Protein AF-A0A662S050-F1 (afdb_monomer)

Radius of gyration: 19.01 Å; Cα contacts (8 Å, |Δi|>4): 270; chains: 1; bounding box: 49×38×49 Å

Sequence (178 aa):
MEAVTAQSDVLSALLSLPIKLVPYQDSKSPEEMATIIREVMNQLCGEYTSIEVNVGAADKSQAVAGLLAAMAHGLPCFDVVDGKIISLPTPPNGLRVGLSEEKLSILAALWSEGGRVEGLDNLSRKTAMSRALLSYHIRGSERTPGLEAMGFVKVTRIGRRTAVELTPLGRLVAASIG

pLDDT: mean 90.4, std 8.09, range [58.75, 98.25]

Solvent-accessible surface area (backbone atoms only — not comparable to full-atom values): 9833 Å² total; per-residue (Å²): 109,70,70,57,52,57,51,25,53,52,50,18,66,74,68,74,43,95,56,82,80,74,92,76,71,92,76,55,44,34,37,59,44,11,36,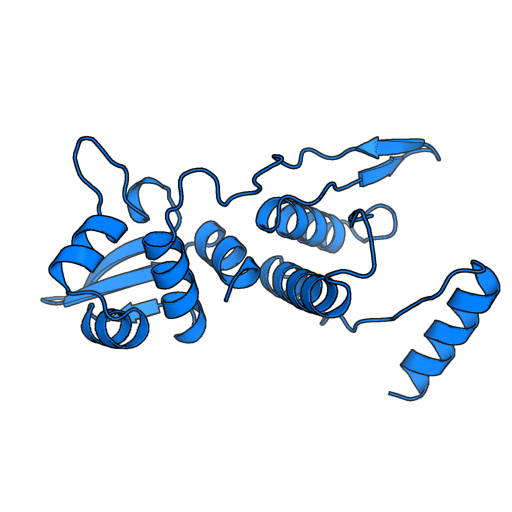53,51,41,55,50,50,66,72,46,62,90,80,58,97,76,70,75,46,79,33,54,91,47,56,77,61,46,26,52,14,47,49,52,19,26,22,33,68,22,29,53,28,31,35,56,59,96,90,36,83,42,80,49,98,40,49,79,65,21,72,49,70,92,60,49,72,68,49,50,43,51,36,23,48,34,46,78,54,81,28,46,45,78,40,55,67,67,53,23,66,72,61,73,39,54,64,67,56,50,49,38,48,37,64,31,55,100,90,44,82,6,38,38,77,72,51,30,31,47,79,46,75,60,86,96,41,48,30,45,31,51,29,75,64,20,43,33,42,16,33,39,72,90

Nearest PDB structures (foldseek):
  8phj-assembly1_X  TM=4.091E-01  e=4.389E-03  Allochromatium vinosum
  1xmx-assembly1_A  TM=3.949E-01  e=8.075E-03  Vibrio cholerae
  8phj-assembly1_Y  TM=4.447E-01  e=1.126E-02  Allochromatium vinosum
  9c6c-assembly1_B  TM=4.292E-01  e=8.282E-02  Bacteroidales bacterium
  9c6c-assembly1_D  TM=5.235E-01  e=1.185E+00  Bacteroidales bacterium

Structure (mmCIF, N/CA/C/O backbone):
data_AF-A0A662S050-F1
#
_entry.id   AF-A0A662S050-F1
#
loop_
_atom_site.group_PDB
_atom_site.id
_atom_site.type_symbol
_atom_site.label_atom_id
_atom_site.label_alt_id
_atom_site.label_comp_id
_atom_site.label_asym_id
_atom_site.label_entity_id
_atom_site.label_seq_id
_atom_site.pdbx_PDB_ins_code
_atom_site.Cartn_x
_atom_site.Cartn_y
_atom_site.Cartn_z
_atom_site.occupancy
_atom_site.B_iso_or_equiv
_atom_site.auth_seq_id
_atom_site.auth_comp_id
_atom_site.auth_asym_id
_atom_site.auth_atom_id
_atom_site.pdbx_PDB_model_num
ATOM 1 N N . MET A 1 1 ? 1.947 -21.293 -19.986 1.00 58.75 1 MET A N 1
ATOM 2 C CA . MET A 1 1 ? 3.217 -21.325 -19.230 1.00 58.75 1 MET A CA 1
ATOM 3 C C . MET A 1 1 ? 4.400 -21.487 -20.181 1.00 58.75 1 MET A C 1
ATOM 5 O O . MET A 1 1 ? 5.226 -20.593 -20.198 1.00 58.75 1 MET A O 1
ATOM 9 N N . GLU A 1 2 ? 4.410 -22.489 -21.071 1.00 60.53 2 GLU A N 1
ATOM 10 C CA . GLU A 1 2 ? 5.463 -22.660 -22.102 1.00 60.53 2 GLU A CA 1
ATOM 11 C C . GLU A 1 2 ? 5.709 -21.426 -22.989 1.00 60.53 2 GLU A C 1
ATOM 13 O O . GLU A 1 2 ? 6.855 -21.051 -23.207 1.00 60.53 2 GLU A O 1
ATOM 18 N N . ALA A 1 3 ? 4.654 -20.742 -23.447 1.00 64.50 3 ALA A N 1
ATOM 19 C CA . ALA A 1 3 ? 4.801 -19.544 -24.285 1.00 64.50 3 ALA A CA 1
ATOM 20 C C . ALA A 1 3 ? 5.499 -18.368 -23.567 1.00 64.50 3 ALA A C 1
ATOM 22 O O . ALA A 1 3 ? 6.227 -17.608 -24.198 1.00 64.50 3 ALA A O 1
ATOM 23 N N . VAL A 1 4 ? 5.301 -18.236 -22.249 1.00 66.69 4 VAL A N 1
ATOM 24 C CA . VAL A 1 4 ? 5.938 -17.190 -21.428 1.00 66.69 4 VAL A CA 1
ATOM 25 C C . VAL A 1 4 ? 7.410 -17.531 -21.197 1.00 66.69 4 VAL A C 1
ATOM 27 O O . VAL A 1 4 ? 8.264 -16.657 -21.294 1.00 66.69 4 VAL A O 1
ATOM 30 N N . THR A 1 5 ? 7.729 -18.807 -20.968 1.00 69.00 5 THR A N 1
ATOM 31 C CA . THR A 1 5 ? 9.116 -19.276 -20.841 1.00 69.00 5 THR A CA 1
ATOM 32 C C . THR A 1 5 ? 9.904 -19.049 -22.133 1.00 69.00 5 THR A C 1
ATOM 34 O O . THR A 1 5 ? 10.965 -18.437 -22.089 1.00 69.00 5 THR A O 1
ATOM 37 N N . ALA A 1 6 ? 9.337 -19.406 -23.291 1.00 72.38 6 ALA A N 1
ATOM 38 C CA . ALA A 1 6 ? 9.983 -19.190 -24.588 1.00 72.38 6 ALA A CA 1
ATOM 39 C C . ALA A 1 6 ? 10.269 -17.702 -24.877 1.00 72.38 6 ALA A C 1
ATOM 41 O O . ALA A 1 6 ? 11.312 -17.362 -25.430 1.00 72.38 6 ALA A O 1
ATOM 42 N N . GLN A 1 7 ? 9.369 -16.796 -24.478 1.00 79.19 7 GLN A N 1
ATOM 43 C CA . GLN A 1 7 ? 9.600 -15.350 -24.589 1.00 79.19 7 GLN A CA 1
ATOM 44 C C . GLN A 1 7 ? 10.701 -14.860 -23.640 1.00 79.19 7 GLN A C 1
ATOM 46 O O . GLN A 1 7 ? 11.517 -14.024 -24.030 1.00 79.19 7 GLN A O 1
ATOM 51 N N . SER A 1 8 ? 10.746 -15.391 -22.416 1.00 82.12 8 SER A N 1
ATOM 52 C CA . SER A 1 8 ? 11.777 -15.065 -21.426 1.00 82.12 8 SER A CA 1
ATOM 53 C C . SER A 1 8 ? 13.175 -15.442 -21.919 1.00 82.12 8 SER A C 1
ATOM 55 O O . SER A 1 8 ? 14.105 -14.650 -21.773 1.00 82.12 8 SER A O 1
ATOM 57 N N . ASP A 1 9 ? 13.317 -16.607 -22.558 1.00 84.12 9 ASP A N 1
ATOM 58 C CA . ASP A 1 9 ? 14.594 -17.095 -23.092 1.00 84.12 9 ASP A CA 1
ATOM 59 C C . ASP A 1 9 ? 15.098 -16.225 -24.252 1.00 84.12 9 ASP A C 1
ATOM 61 O O . ASP A 1 9 ? 16.270 -15.844 -24.287 1.00 84.12 9 ASP A O 1
ATOM 65 N N . VAL A 1 10 ? 14.203 -15.840 -25.170 1.00 88.19 10 VAL A N 1
ATOM 66 C CA . VAL A 1 10 ? 14.533 -14.945 -26.293 1.00 88.19 10 VAL A CA 1
ATOM 67 C C . VAL A 1 10 ? 15.001 -13.583 -25.791 1.00 88.19 10 VAL A C 1
ATOM 69 O O . VAL A 1 10 ? 16.030 -13.078 -26.241 1.00 88.19 10 VAL A O 1
ATOM 72 N N . LEU A 1 11 ? 14.269 -12.985 -24.848 1.00 87.12 11 LEU A N 1
ATOM 73 C CA . LEU A 1 11 ? 14.646 -11.692 -24.285 1.00 87.12 11 LEU A CA 1
ATOM 74 C C . LEU A 1 11 ? 15.951 -11.796 -23.485 1.00 87.12 11 LEU A C 1
ATOM 76 O O . LEU A 1 11 ? 16.780 -10.892 -23.573 1.00 87.12 11 LEU A O 1
ATOM 80 N N . SER A 1 12 ? 16.157 -12.892 -22.747 1.00 89.38 12 SER A N 1
ATOM 81 C CA . SER A 1 12 ? 17.381 -13.099 -21.964 1.00 89.38 12 SER A CA 1
ATOM 82 C C . SER A 1 12 ? 18.601 -13.173 -22.875 1.00 89.38 12 SER A C 1
ATOM 84 O O . SER A 1 12 ? 19.613 -12.526 -22.611 1.00 89.38 12 SER A O 1
ATOM 86 N N . ALA A 1 13 ? 18.490 -13.905 -23.988 1.00 89.56 13 ALA A N 1
ATOM 87 C CA . ALA A 1 13 ? 19.538 -13.989 -24.999 1.00 89.56 13 ALA A CA 1
ATOM 88 C C . ALA A 1 13 ? 19.800 -12.631 -25.671 1.00 89.56 13 ALA A C 1
ATOM 90 O O . ALA A 1 13 ? 20.954 -12.258 -25.873 1.00 89.56 13 ALA A O 1
ATOM 91 N N . LEU A 1 14 ? 18.741 -11.876 -25.983 1.00 92.75 14 LEU A N 1
ATOM 92 C CA . LEU A 1 14 ? 18.848 -10.565 -26.624 1.00 92.75 14 LEU A CA 1
ATOM 93 C C . LEU A 1 14 ? 19.526 -9.526 -25.722 1.00 92.75 14 LEU A C 1
ATOM 95 O O . LEU A 1 14 ? 20.388 -8.782 -26.182 1.00 92.75 14 LEU A O 1
ATOM 99 N N . LEU A 1 15 ? 19.126 -9.457 -24.452 1.00 89.88 15 LEU A N 1
ATOM 100 C CA . LEU A 1 15 ? 19.619 -8.456 -23.504 1.00 89.88 15 LEU A CA 1
ATOM 101 C C . LEU A 1 15 ? 20.885 -8.902 -22.768 1.00 89.88 15 LEU A C 1
ATOM 103 O O . LEU A 1 15 ? 21.509 -8.083 -22.101 1.00 89.88 15 LEU A O 1
ATOM 107 N N . SER A 1 16 ? 21.275 -10.175 -22.896 1.00 92.69 16 SER A N 1
ATOM 108 C CA . SER A 1 16 ? 22.370 -10.783 -22.127 1.00 92.69 16 SER A CA 1
ATOM 109 C C . SER A 1 16 ? 22.189 -10.612 -20.612 1.00 92.69 16 SER A C 1
ATOM 111 O O . SER A 1 16 ? 23.149 -10.391 -19.876 1.00 92.69 16 SER A O 1
ATOM 113 N N . LEU A 1 17 ? 20.939 -10.706 -20.151 1.00 89.00 17 LEU A N 1
ATOM 114 C CA . LEU A 1 17 ? 20.537 -10.565 -18.752 1.00 89.00 17 LEU A CA 1
ATOM 115 C C . LEU A 1 17 ? 19.564 -11.692 -18.377 1.00 89.00 17 LEU A C 1
ATOM 117 O O . LEU A 1 17 ? 18.769 -12.093 -19.225 1.00 89.00 17 LEU A O 1
ATOM 121 N N . PRO A 1 18 ? 19.573 -12.194 -17.128 1.00 86.94 18 PRO A N 1
ATOM 122 C CA . PRO A 1 18 ? 18.527 -13.090 -16.649 1.00 86.94 18 PRO A CA 1
ATOM 123 C C . PRO A 1 18 ? 17.177 -12.371 -16.654 1.00 86.94 18 PRO A C 1
ATOM 125 O O . PRO A 1 18 ? 17.031 -11.322 -16.025 1.00 86.94 18 PRO A O 1
ATOM 128 N N . ILE A 1 19 ? 16.183 -12.930 -17.344 1.00 89.00 19 ILE A N 1
ATOM 129 C CA . ILE A 1 19 ? 14.835 -12.359 -17.389 1.00 89.00 19 ILE A CA 1
ATOM 130 C C . ILE A 1 19 ? 13.843 -13.338 -16.797 1.00 89.00 19 ILE A C 1
ATOM 132 O O . ILE A 1 19 ? 13.844 -14.532 -17.100 1.00 89.00 19 ILE A O 1
ATOM 136 N N . LYS A 1 20 ? 12.957 -12.787 -15.972 1.00 86.69 20 LYS A N 1
ATOM 137 C CA . LYS A 1 20 ? 11.758 -13.448 -15.484 1.00 86.69 20 LYS A CA 1
ATOM 138 C C . LYS A 1 20 ? 10.551 -12.632 -15.912 1.00 86.69 20 LYS A C 1
ATOM 140 O O . LYS A 1 20 ? 10.417 -11.472 -15.533 1.00 86.69 20 LYS A O 1
ATOM 145 N N . LEU A 1 21 ? 9.659 -13.252 -16.675 1.00 87.75 21 LEU A N 1
ATOM 146 C CA . LEU A 1 21 ? 8.383 -12.648 -17.036 1.00 87.75 21 LEU A CA 1
ATOM 147 C C . LEU A 1 21 ? 7.330 -12.991 -15.981 1.00 87.75 21 LEU A C 1
ATOM 149 O O . LEU A 1 21 ? 7.047 -14.163 -15.728 1.00 87.75 21 LEU A O 1
ATOM 153 N N . VAL A 1 22 ? 6.744 -11.958 -15.377 1.00 85.81 22 VAL A N 1
ATOM 154 C CA . VAL A 1 22 ? 5.597 -12.085 -14.474 1.00 85.81 22 VAL A CA 1
ATOM 155 C C . VAL A 1 22 ? 4.361 -11.576 -15.216 1.00 85.81 22 VAL A C 1
ATOM 157 O O . VAL A 1 22 ? 4.372 -10.434 -15.678 1.00 85.81 22 VAL A O 1
ATOM 160 N N . PRO A 1 23 ? 3.311 -12.398 -15.385 1.00 80.38 23 PRO A N 1
ATOM 161 C CA . PRO A 1 23 ? 2.081 -11.946 -16.016 1.00 80.38 23 PRO A CA 1
ATOM 162 C C . PRO A 1 23 ? 1.455 -10.795 -15.224 1.00 80.38 23 PRO A C 1
ATOM 164 O O . PRO A 1 23 ? 1.275 -10.907 -14.015 1.00 80.38 23 PRO A O 1
ATOM 167 N N . TYR A 1 24 ? 1.086 -9.725 -15.921 1.00 78.69 24 TYR A N 1
ATOM 168 C CA . TYR A 1 24 ? 0.287 -8.628 -15.384 1.00 78.69 24 TYR A CA 1
ATOM 169 C C . TYR A 1 24 ? -1.067 -8.650 -16.087 1.00 78.69 24 TYR A C 1
ATOM 171 O O . TYR A 1 24 ? -1.110 -8.596 -17.320 1.00 78.69 24 TYR A O 1
ATOM 179 N N . GLN A 1 25 ? -2.162 -8.819 -15.343 1.00 72.81 25 GLN A N 1
ATOM 180 C CA . GLN A 1 25 ? -3.490 -8.844 -15.946 1.00 72.81 25 GLN A CA 1
ATOM 181 C C . GLN A 1 25 ? -3.894 -7.443 -16.420 1.00 72.81 25 GLN A C 1
ATOM 183 O O . GLN A 1 25 ? -3.398 -6.416 -15.959 1.00 72.81 25 GLN A O 1
ATOM 188 N N . ASP A 1 26 ? -4.851 -7.398 -17.345 1.00 59.34 26 ASP A N 1
ATOM 189 C CA . ASP A 1 26 ? -5.271 -6.176 -18.046 1.00 59.34 26 ASP A CA 1
ATOM 190 C C . ASP A 1 26 ? -6.028 -5.168 -17.150 1.00 59.34 26 ASP A C 1
ATOM 192 O O . ASP A 1 26 ? -6.547 -4.162 -17.629 1.00 59.34 26 ASP A O 1
ATOM 196 N N . SER A 1 27 ? -6.102 -5.416 -15.832 1.00 64.75 27 SER A N 1
ATOM 197 C CA . SER A 1 27 ? -6.744 -4.512 -14.870 1.00 64.75 27 SER A CA 1
ATOM 198 C C . SER A 1 27 ? -6.025 -3.162 -14.775 1.00 64.75 27 SER A C 1
ATOM 200 O O . SER A 1 27 ? -6.634 -2.168 -14.374 1.00 64.75 27 SER A O 1
ATOM 202 N N . LYS A 1 28 ? -4.731 -3.129 -15.137 1.00 69.75 28 LYS A N 1
ATOM 203 C CA . LYS A 1 28 ? -3.829 -1.969 -15.035 1.00 69.75 28 LYS A CA 1
ATOM 204 C C . LYS A 1 28 ? -3.880 -1.289 -13.658 1.00 69.75 28 LYS A C 1
ATOM 206 O O . LYS A 1 28 ? -3.625 -0.089 -13.543 1.00 69.75 28 LYS A O 1
ATOM 211 N N . SER A 1 29 ? -4.236 -2.041 -12.611 1.00 89.06 29 SER A N 1
ATOM 212 C CA . SER A 1 29 ? -4.419 -1.483 -11.275 1.00 89.06 29 SER A CA 1
ATOM 213 C C . SER A 1 29 ? -3.074 -1.293 -10.556 1.00 89.06 29 SER A C 1
ATOM 215 O O . SER A 1 29 ? -2.201 -2.173 -10.621 1.00 89.06 29 SER A O 1
ATOM 217 N N . PRO A 1 30 ? -2.882 -0.160 -9.856 1.00 92.38 30 PRO A N 1
ATOM 218 C CA . PRO A 1 30 ? -1.729 0.051 -8.983 1.00 92.38 30 PRO A CA 1
ATOM 219 C C . PRO A 1 30 ? -1.602 -1.006 -7.877 1.00 92.38 30 PRO A C 1
ATOM 221 O O . PRO A 1 30 ? -0.490 -1.368 -7.506 1.00 92.38 30 PRO A O 1
ATOM 224 N N . GLU A 1 31 ? -2.715 -1.528 -7.358 1.00 93.88 31 GLU A N 1
ATOM 225 C CA . GLU A 1 31 ? -2.732 -2.549 -6.306 1.00 93.88 31 GLU A CA 1
ATOM 226 C C . GLU A 1 31 ? -2.202 -3.908 -6.783 1.00 93.88 31 GLU A C 1
ATOM 228 O O . GLU A 1 31 ? -1.449 -4.568 -6.061 1.00 93.88 31 GLU A O 1
ATOM 233 N N . GLU A 1 32 ? -2.561 -4.328 -8.000 1.00 92.19 32 GLU A N 1
ATOM 234 C CA . GLU A 1 32 ? -2.013 -5.546 -8.606 1.00 92.19 32 GLU A CA 1
ATOM 235 C C . GLU A 1 32 ? -0.512 -5.387 -8.853 1.00 92.19 32 GLU A C 1
ATOM 237 O O . GLU A 1 32 ? 0.270 -6.260 -8.480 1.00 92.19 32 GLU A O 1
ATOM 242 N N . MET A 1 33 ? -0.090 -4.234 -9.384 1.00 93.44 33 MET A N 1
ATOM 243 C CA . MET A 1 33 ? 1.328 -3.939 -9.599 1.00 93.44 33 MET A CA 1
ATOM 244 C C . MET A 1 33 ? 2.111 -3.930 -8.277 1.00 93.44 33 MET A C 1
ATOM 246 O O . MET A 1 33 ? 3.195 -4.504 -8.188 1.00 93.44 33 MET A O 1
ATOM 250 N N . ALA A 1 34 ? 1.546 -3.345 -7.216 1.00 94.62 34 ALA A N 1
ATOM 251 C CA . ALA A 1 34 ? 2.128 -3.387 -5.877 1.00 94.62 34 ALA A CA 1
ATOM 252 C C . ALA A 1 34 ? 2.233 -4.822 -5.347 1.00 94.62 34 ALA A C 1
ATOM 254 O O . ALA A 1 34 ? 3.215 -5.150 -4.679 1.00 94.62 34 ALA A O 1
ATOM 255 N N . THR A 1 35 ? 1.276 -5.690 -5.679 1.00 93.75 35 THR A N 1
ATOM 256 C CA . THR A 1 35 ? 1.329 -7.104 -5.296 1.00 93.75 35 THR A CA 1
ATOM 257 C C . THR A 1 35 ? 2.410 -7.869 -6.038 1.00 93.75 35 THR A C 1
ATOM 259 O O . THR A 1 35 ? 3.221 -8.534 -5.399 1.00 93.75 35 THR A O 1
ATOM 262 N N . ILE A 1 36 ? 2.510 -7.689 -7.352 1.00 92.56 36 ILE A N 1
ATOM 263 C CA . ILE A 1 36 ? 3.570 -8.294 -8.164 1.00 92.56 36 ILE A CA 1
ATOM 264 C C . ILE A 1 36 ? 4.950 -7.856 -7.670 1.00 92.56 36 ILE A C 1
ATOM 266 O O . ILE A 1 36 ? 5.820 -8.697 -7.452 1.00 92.56 36 ILE A O 1
ATOM 270 N N . ILE A 1 37 ? 5.152 -6.557 -7.429 1.00 92.88 37 ILE A N 1
ATOM 271 C CA . ILE A 1 37 ? 6.426 -6.049 -6.905 1.00 92.88 37 ILE A CA 1
ATOM 272 C C . ILE A 1 37 ? 6.739 -6.675 -5.541 1.00 92.88 37 ILE A C 1
ATOM 274 O O . ILE A 1 37 ? 7.873 -7.090 -5.321 1.00 92.88 37 ILE A O 1
ATOM 278 N N . ARG A 1 38 ? 5.749 -6.815 -4.647 1.00 92.69 38 ARG A N 1
ATOM 279 C CA . ARG A 1 38 ? 5.927 -7.472 -3.339 1.00 92.69 38 ARG A CA 1
ATOM 280 C C . ARG A 1 38 ? 6.409 -8.913 -3.493 1.00 92.69 38 ARG A C 1
ATOM 282 O O . ARG A 1 38 ? 7.352 -9.325 -2.824 1.00 92.69 38 ARG A O 1
ATOM 289 N N . GLU A 1 39 ? 5.776 -9.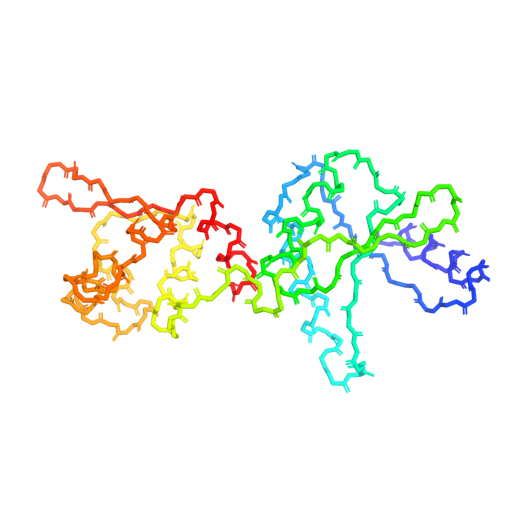675 -4.379 1.00 91.75 39 GLU A N 1
ATOM 290 C CA . GLU A 1 39 ? 6.134 -11.069 -4.651 1.00 91.75 39 GLU A CA 1
ATOM 291 C C . GLU A 1 39 ? 7.542 -11.194 -5.235 1.00 91.75 39 GLU A C 1
ATOM 293 O O . GLU A 1 39 ? 8.311 -12.051 -4.797 1.00 91.75 39 GLU A O 1
ATOM 298 N N . VAL A 1 40 ? 7.904 -10.314 -6.172 1.00 90.25 40 VAL A N 1
ATOM 299 C CA . VAL A 1 40 ? 9.256 -10.247 -6.739 1.00 90.25 40 VAL A CA 1
ATOM 300 C C . VAL A 1 40 ? 10.274 -9.913 -5.649 1.00 90.25 40 VAL A C 1
ATOM 302 O O . VAL A 1 40 ? 11.259 -10.628 -5.503 1.00 90.25 40 VAL A O 1
ATOM 305 N N . MET A 1 41 ? 10.024 -8.891 -4.828 1.00 89.88 41 MET A N 1
ATOM 306 C CA . MET A 1 41 ? 10.913 -8.524 -3.720 1.00 89.88 41 MET A CA 1
ATOM 307 C C . MET A 1 41 ? 11.116 -9.681 -2.738 1.00 89.88 41 MET A C 1
ATOM 309 O O . MET A 1 41 ? 12.244 -9.934 -2.328 1.00 89.88 41 MET A O 1
ATOM 313 N N . ASN A 1 42 ? 10.055 -10.414 -2.392 1.00 89.50 42 ASN A N 1
ATOM 314 C CA . ASN A 1 42 ? 10.142 -11.562 -1.487 1.00 89.50 42 ASN A CA 1
ATOM 315 C C . ASN A 1 42 ? 10.979 -12.711 -2.067 1.00 89.50 42 ASN A C 1
ATOM 317 O O . ASN A 1 42 ? 11.651 -13.410 -1.316 1.00 89.50 42 ASN A O 1
ATOM 321 N N . GLN A 1 43 ? 10.942 -12.908 -3.386 1.00 86.94 43 GLN A N 1
ATOM 322 C CA . GLN A 1 43 ? 11.730 -13.937 -4.070 1.00 86.94 43 GLN A CA 1
ATOM 323 C C . GLN A 1 43 ? 13.201 -13.550 -4.214 1.00 86.94 43 GLN A C 1
ATOM 325 O O . GLN A 1 43 ? 14.057 -14.419 -4.151 1.00 86.94 43 GLN A O 1
ATOM 330 N N . LEU A 1 44 ? 13.481 -12.262 -4.415 1.00 83.81 44 LEU A N 1
ATOM 331 C CA . LEU A 1 44 ? 14.832 -11.738 -4.635 1.00 83.81 44 LEU A CA 1
ATOM 332 C C . LEU A 1 44 ? 15.525 -11.289 -3.337 1.00 83.81 44 LEU A C 1
ATOM 334 O O . LEU A 1 44 ? 16.665 -10.817 -3.367 1.00 83.81 44 LEU A O 1
ATOM 338 N N . CYS A 1 45 ? 14.835 -11.391 -2.198 1.00 72.25 45 CYS A N 1
ATOM 339 C CA . CYS A 1 45 ? 15.323 -10.914 -0.912 1.00 72.25 45 CYS A CA 1
ATOM 340 C C . CYS A 1 45 ? 16.632 -11.625 -0.533 1.00 72.25 45 CYS A C 1
ATOM 342 O O . CYS A 1 45 ? 16.668 -12.843 -0.379 1.00 72.25 45 CYS A O 1
ATOM 344 N N . GLY A 1 46 ? 17.708 -10.851 -0.369 1.00 75.88 46 GLY A N 1
ATOM 345 C CA . GLY A 1 46 ? 19.038 -11.353 -0.009 1.00 75.88 46 GLY A CA 1
ATOM 346 C C . GLY A 1 46 ? 19.960 -11.676 -1.190 1.00 75.88 46 GLY A C 1
ATOM 347 O O . GLY A 1 46 ? 21.150 -11.880 -0.962 1.00 75.88 46 GLY A O 1
ATOM 348 N N . GLU A 1 47 ? 19.460 -11.668 -2.429 1.00 82.44 47 GLU A N 1
ATOM 349 C CA . GLU A 1 47 ? 20.272 -11.916 -3.633 1.00 82.44 47 GLU A CA 1
ATOM 350 C C . GLU A 1 47 ? 20.830 -10.628 -4.263 1.00 82.44 47 GLU A C 1
ATOM 352 O O . GLU A 1 47 ? 21.894 -10.650 -4.880 1.00 82.44 47 GLU A O 1
ATOM 357 N N . TYR A 1 48 ? 20.141 -9.496 -4.086 1.00 84.69 48 TYR A N 1
ATOM 358 C CA . TYR A 1 48 ? 20.474 -8.226 -4.738 1.00 84.69 48 TYR A CA 1
ATOM 359 C C . TYR A 1 48 ? 20.624 -7.082 -3.732 1.00 84.69 48 TYR A C 1
ATOM 361 O O . TYR A 1 48 ? 19.941 -7.032 -2.709 1.00 84.69 48 TYR A O 1
ATOM 369 N N . THR A 1 49 ? 21.508 -6.130 -4.043 1.00 85.31 49 THR A N 1
ATOM 370 C CA . THR A 1 49 ? 21.770 -4.938 -3.215 1.00 85.31 49 THR A CA 1
ATOM 371 C C . THR A 1 49 ? 20.731 -3.835 -3.392 1.00 85.31 49 THR A C 1
ATOM 373 O O . THR A 1 49 ? 20.554 -3.013 -2.496 1.00 85.31 49 THR A O 1
ATOM 376 N N . SER A 1 50 ? 20.070 -3.785 -4.549 1.00 87.06 50 SER A N 1
ATOM 377 C CA . SER A 1 50 ? 19.047 -2.793 -4.875 1.00 87.06 50 SER A CA 1
ATOM 378 C C . SER A 1 50 ? 18.020 -3.365 -5.849 1.00 87.06 50 SER A C 1
ATOM 380 O O . SER A 1 50 ? 18.311 -4.274 -6.627 1.00 87.06 50 SER A O 1
ATOM 382 N N . ILE A 1 51 ? 16.805 -2.820 -5.785 1.00 90.31 51 ILE A N 1
ATOM 383 C CA . ILE A 1 51 ? 15.703 -3.103 -6.706 1.00 90.31 51 ILE A CA 1
ATOM 384 C C . ILE A 1 51 ? 15.170 -1.752 -7.182 1.00 90.31 51 ILE A C 1
ATOM 386 O O . ILE A 1 51 ? 14.918 -0.869 -6.362 1.00 90.31 51 ILE A O 1
ATOM 390 N N . GLU A 1 52 ? 14.998 -1.597 -8.492 1.00 93.38 52 GLU A N 1
ATOM 391 C CA . GLU A 1 52 ? 14.537 -0.359 -9.126 1.00 93.38 52 GLU A CA 1
ATOM 392 C C . GLU A 1 52 ? 13.431 -0.660 -10.142 1.00 93.38 52 GLU A C 1
ATOM 394 O O . GLU A 1 52 ? 13.401 -1.733 -10.747 1.00 93.38 52 GLU A O 1
ATOM 399 N N . VAL A 1 53 ? 12.519 0.292 -10.336 1.00 95.00 53 VAL A N 1
ATOM 400 C CA . VAL A 1 53 ? 11.362 0.149 -11.228 1.00 95.00 53 VAL A CA 1
ATOM 401 C C . VAL A 1 53 ? 11.542 1.027 -12.467 1.00 95.00 53 VAL A C 1
ATOM 403 O O . VAL A 1 53 ? 11.534 2.253 -12.378 1.00 95.00 53 VAL A O 1
ATOM 406 N N . ASN A 1 54 ? 11.665 0.403 -13.639 1.00 95.56 54 ASN A N 1
ATOM 407 C CA . ASN A 1 54 ? 11.675 1.096 -14.929 1.00 95.56 54 ASN A CA 1
ATOM 408 C C . ASN A 1 54 ? 10.260 1.137 -15.519 1.00 95.56 54 ASN A C 1
ATOM 410 O O . ASN A 1 54 ? 9.667 0.084 -15.755 1.00 95.56 54 ASN A O 1
ATOM 414 N N . VAL A 1 55 ? 9.742 2.330 -15.813 1.00 95.62 55 VAL A N 1
ATOM 415 C CA . VAL A 1 55 ? 8.429 2.510 -16.459 1.00 95.62 55 VAL A CA 1
ATOM 416 C C . VAL A 1 55 ? 8.507 2.996 -17.909 1.00 95.62 55 VAL A C 1
ATOM 418 O O . VAL A 1 55 ? 7.471 3.157 -18.543 1.00 95.62 55 VAL A O 1
ATOM 421 N N . GLY A 1 56 ? 9.701 3.188 -18.476 1.00 94.19 56 GLY A N 1
ATOM 422 C CA . GLY A 1 56 ? 9.851 3.864 -19.772 1.00 94.19 56 GLY A CA 1
ATOM 423 C C . GLY A 1 56 ? 9.414 3.074 -21.003 1.00 94.19 56 GLY A C 1
ATOM 424 O O . GLY A 1 56 ? 9.208 3.651 -22.066 1.00 94.19 56 GLY A O 1
ATOM 425 N N . ALA A 1 57 ? 9.222 1.761 -20.873 1.00 89.62 57 ALA A N 1
ATOM 426 C CA . ALA A 1 57 ? 8.625 0.934 -21.926 1.00 89.62 57 ALA A CA 1
ATOM 427 C C . ALA A 1 57 ? 7.109 0.720 -21.741 1.00 89.62 57 ALA A C 1
ATOM 429 O O . ALA A 1 57 ? 6.484 0.034 -22.550 1.00 89.62 57 ALA A O 1
ATOM 430 N N . ALA A 1 58 ? 6.523 1.255 -20.667 1.00 91.00 58 ALA A N 1
ATOM 431 C CA . ALA A 1 58 ? 5.136 1.015 -20.299 1.00 91.00 58 ALA A CA 1
ATOM 432 C C . ALA A 1 58 ? 4.182 1.984 -21.014 1.00 91.00 58 ALA A C 1
ATOM 434 O O . ALA A 1 58 ? 4.534 3.124 -21.326 1.00 91.00 58 ALA A O 1
ATOM 435 N N . ASP A 1 59 ? 2.934 1.562 -21.236 1.00 90.56 59 ASP A N 1
ATOM 436 C CA . ASP A 1 59 ? 1.895 2.516 -21.625 1.00 90.56 59 ASP A CA 1
ATOM 437 C C . ASP A 1 59 ? 1.597 3.506 -20.481 1.00 90.56 59 ASP A C 1
ATOM 439 O O . ASP A 1 59 ? 1.971 3.288 -19.329 1.00 90.56 59 ASP A O 1
ATOM 443 N N . LYS A 1 60 ? 0.898 4.610 -20.773 1.00 90.94 60 LYS A N 1
ATOM 444 C CA . LYS A 1 60 ? 0.637 5.665 -19.774 1.00 90.94 60 LYS A CA 1
ATOM 445 C C . LYS A 1 60 ? -0.031 5.144 -18.497 1.00 90.94 60 LYS A C 1
ATOM 447 O O . LYS A 1 60 ? 0.297 5.606 -17.408 1.00 90.94 60 LYS A O 1
ATOM 452 N N . SER A 1 61 ? -0.981 4.220 -18.619 1.00 90.75 61 SER A N 1
ATOM 453 C CA . SER A 1 61 ? -1.708 3.675 -17.470 1.00 90.75 61 SER A CA 1
ATOM 454 C C . SER A 1 61 ? -0.814 2.749 -16.650 1.00 90.75 61 SER A C 1
ATOM 456 O O . SER A 1 61 ? -0.789 2.847 -15.425 1.00 90.75 61 SER A O 1
ATOM 458 N N . GLN A 1 62 ? -0.033 1.904 -17.318 1.00 91.81 62 GLN A N 1
ATOM 459 C CA . GLN A 1 62 ? 0.946 1.021 -16.691 1.00 91.81 62 GLN A CA 1
ATOM 460 C C . GLN A 1 62 ? 2.073 1.804 -16.012 1.00 91.81 62 GLN A C 1
ATOM 462 O O . GLN A 1 62 ? 2.465 1.453 -14.904 1.00 91.81 62 GLN A O 1
ATOM 467 N N . ALA A 1 63 ? 2.557 2.885 -16.625 1.00 93.50 63 ALA A N 1
ATOM 468 C CA . ALA A 1 63 ? 3.581 3.747 -16.045 1.00 93.50 63 ALA A CA 1
ATOM 469 C C . ALA A 1 63 ? 3.093 4.405 -14.747 1.00 93.50 63 ALA A C 1
ATOM 471 O O . ALA A 1 63 ? 3.812 4.421 -13.749 1.00 93.50 63 ALA A O 1
ATOM 472 N N . VAL A 1 64 ? 1.840 4.878 -14.721 1.00 93.69 64 VAL A N 1
ATOM 473 C CA . VAL A 1 64 ? 1.213 5.409 -13.499 1.00 93.69 64 VAL A CA 1
ATOM 474 C C . VAL A 1 64 ? 1.065 4.321 -12.434 1.00 93.69 64 VAL A C 1
ATOM 476 O O . VAL A 1 64 ? 1.408 4.559 -11.277 1.00 93.69 64 VAL A O 1
ATOM 479 N N . ALA A 1 65 ? 0.597 3.125 -12.802 1.00 93.75 65 ALA A N 1
ATOM 480 C CA . ALA A 1 65 ? 0.483 2.003 -11.870 1.00 93.75 65 ALA A CA 1
ATOM 481 C C . ALA A 1 65 ? 1.849 1.586 -11.299 1.00 93.75 65 ALA A C 1
ATOM 483 O O . ALA A 1 65 ? 1.972 1.397 -10.090 1.00 93.75 65 ALA A O 1
ATOM 484 N N . GLY A 1 66 ? 2.877 1.514 -12.149 1.00 94.44 66 GLY A N 1
ATOM 485 C CA . GLY A 1 66 ? 4.261 1.222 -11.778 1.00 94.44 66 GLY A CA 1
ATOM 486 C C . GLY A 1 66 ? 4.837 2.255 -10.817 1.00 94.44 66 GLY A C 1
ATOM 487 O O . GLY A 1 66 ? 5.357 1.882 -9.768 1.00 94.44 66 GLY A O 1
ATOM 488 N N . LEU A 1 67 ? 4.669 3.548 -11.111 1.00 95.75 67 LEU A N 1
ATOM 489 C CA . LEU A 1 67 ? 5.126 4.625 -10.234 1.00 95.75 67 LEU A CA 1
ATOM 490 C C . LEU A 1 67 ? 4.433 4.575 -8.866 1.00 95.75 67 LEU A C 1
ATOM 492 O O . LEU A 1 67 ? 5.099 4.638 -7.834 1.00 95.75 67 LEU A O 1
ATOM 496 N N . LEU A 1 68 ? 3.107 4.426 -8.834 1.00 95.50 68 LEU A N 1
ATOM 497 C CA . LEU A 1 68 ? 2.349 4.345 -7.582 1.00 95.50 68 LEU A CA 1
ATOM 498 C C . LEU A 1 68 ? 2.747 3.121 -6.749 1.00 95.50 68 LEU A C 1
ATOM 500 O O . LEU A 1 68 ? 2.916 3.229 -5.534 1.00 95.50 68 LEU A O 1
ATOM 504 N N . ALA A 1 69 ? 2.944 1.972 -7.392 1.00 94.81 69 ALA A N 1
ATOM 505 C CA . ALA A 1 69 ? 3.408 0.762 -6.729 1.00 94.81 69 ALA A CA 1
ATOM 506 C C . ALA A 1 69 ? 4.839 0.917 -6.187 1.00 94.81 69 ALA A C 1
ATOM 508 O O . ALA A 1 69 ? 5.100 0.547 -5.041 1.00 94.81 69 ALA A O 1
ATOM 509 N N . ALA A 1 70 ? 5.744 1.540 -6.949 1.00 95.25 70 ALA A N 1
ATOM 510 C CA . ALA A 1 70 ? 7.091 1.870 -6.490 1.00 95.25 70 ALA A CA 1
ATOM 511 C C . ALA A 1 70 ? 7.052 2.795 -5.263 1.00 95.25 70 ALA A C 1
ATOM 513 O O . ALA A 1 70 ? 7.697 2.510 -4.254 1.00 95.25 70 ALA A O 1
ATOM 514 N N . MET A 1 71 ? 6.213 3.839 -5.281 1.00 95.31 71 MET A N 1
ATOM 515 C CA . MET A 1 71 ? 5.986 4.710 -4.121 1.00 95.31 71 MET A CA 1
ATOM 516 C C . MET A 1 71 ? 5.424 3.940 -2.918 1.00 95.31 71 MET A C 1
ATOM 518 O O . MET A 1 71 ? 5.803 4.220 -1.784 1.00 95.31 71 MET A O 1
ATOM 522 N N . ALA A 1 72 ? 4.541 2.962 -3.121 1.00 94.38 72 ALA A N 1
ATOM 523 C CA . ALA A 1 72 ? 3.971 2.160 -2.037 1.00 94.38 72 ALA A CA 1
ATOM 524 C C . ALA A 1 72 ? 5.009 1.277 -1.325 1.00 94.38 72 ALA A C 1
ATOM 526 O O . ALA A 1 72 ? 4.838 0.973 -0.140 1.00 94.38 72 ALA A O 1
ATOM 527 N N . HIS A 1 73 ? 6.061 0.879 -2.045 1.00 92.19 73 HIS A N 1
ATOM 528 C CA . HIS A 1 73 ? 7.187 0.084 -1.545 1.00 92.19 73 HIS A CA 1
ATOM 529 C C . HIS A 1 73 ? 8.409 0.919 -1.145 1.00 92.19 73 HIS A C 1
ATOM 531 O O . HIS A 1 73 ? 9.269 0.415 -0.432 1.00 92.19 73 HIS A O 1
ATOM 537 N N . GLY A 1 74 ? 8.482 2.186 -1.562 1.00 91.81 74 GLY A N 1
ATOM 538 C CA . GLY A 1 74 ? 9.664 3.033 -1.366 1.00 91.81 74 GLY A CA 1
ATOM 539 C C . GLY A 1 74 ? 10.819 2.695 -2.312 1.00 91.81 74 GLY A C 1
ATOM 540 O O . GLY A 1 74 ? 11.972 2.955 -1.984 1.00 91.81 74 GLY A O 1
ATOM 541 N N . LEU A 1 75 ? 10.526 2.101 -3.471 1.00 93.62 75 LEU A N 1
ATOM 542 C CA . LEU A 1 75 ? 11.541 1.755 -4.465 1.00 93.62 75 LEU A CA 1
ATOM 543 C C . LEU A 1 75 ? 11.862 2.955 -5.360 1.00 93.62 75 LEU A C 1
ATOM 545 O O . LEU A 1 75 ? 10.934 3.680 -5.731 1.00 93.62 75 LEU A O 1
ATOM 549 N N . PRO A 1 76 ? 13.129 3.139 -5.775 1.00 94.69 76 PRO A N 1
ATOM 550 C CA . PRO A 1 76 ? 13.465 4.051 -6.858 1.00 94.69 76 PRO A CA 1
ATOM 551 C C . PRO A 1 76 ? 12.696 3.684 -8.128 1.00 94.69 76 PRO A C 1
ATOM 553 O O . PRO A 1 76 ? 12.611 2.513 -8.506 1.00 94.69 76 PRO A O 1
ATOM 556 N N . CYS A 1 77 ? 12.149 4.694 -8.797 1.00 96.56 77 CYS A N 1
ATOM 557 C CA . CYS A 1 77 ? 11.459 4.537 -10.070 1.00 96.56 77 CYS A CA 1
ATOM 558 C C . CYS A 1 77 ? 12.062 5.495 -11.094 1.00 96.56 77 CYS A C 1
ATOM 560 O O . CYS A 1 77 ? 12.399 6.630 -10.752 1.00 96.56 77 CYS A O 1
ATOM 562 N N . PHE A 1 78 ? 12.183 5.074 -12.348 1.00 97.25 78 PHE A N 1
ATOM 563 C CA . PHE A 1 78 ? 12.707 5.918 -13.417 1.00 97.25 78 PHE A CA 1
ATOM 564 C C . PHE A 1 78 ? 12.014 5.673 -14.757 1.00 97.25 78 PHE A C 1
ATOM 566 O O . PHE A 1 78 ? 11.404 4.629 -14.992 1.00 97.25 78 PHE A O 1
ATOM 573 N N . ASP A 1 79 ? 12.141 6.663 -15.630 1.00 97.06 79 ASP A N 1
ATOM 574 C CA . ASP A 1 79 ? 11.706 6.657 -17.024 1.00 97.06 79 ASP A CA 1
ATOM 575 C C . ASP A 1 79 ? 12.926 6.863 -17.947 1.00 97.06 79 ASP A C 1
ATOM 577 O O . ASP A 1 79 ? 14.002 7.267 -17.491 1.00 97.06 79 ASP A O 1
ATOM 581 N N . VAL A 1 80 ? 12.774 6.595 -19.242 1.00 95.00 80 VAL A N 1
ATOM 582 C CA . VAL A 1 80 ? 13.766 6.873 -20.283 1.00 95.00 80 VAL A CA 1
ATOM 583 C C . VAL A 1 80 ? 13.172 7.861 -21.285 1.00 95.00 80 VAL A C 1
ATOM 585 O O . VAL A 1 80 ? 12.400 7.492 -22.166 1.00 95.00 80 VAL A O 1
ATOM 588 N N . VAL A 1 81 ? 13.581 9.125 -21.186 1.00 92.88 81 VAL A N 1
ATOM 589 C CA . VAL A 1 81 ? 13.120 10.212 -22.062 1.00 92.88 81 VAL A CA 1
ATOM 590 C C . VAL A 1 81 ? 14.272 10.636 -22.966 1.00 92.88 81 VAL A C 1
ATOM 592 O O . VAL A 1 81 ? 15.345 10.989 -22.479 1.00 92.88 81 VAL A O 1
ATOM 595 N N . ASP A 1 82 ? 14.074 10.566 -24.285 1.00 92.69 82 ASP A N 1
ATOM 596 C CA . ASP A 1 82 ? 15.089 10.898 -25.301 1.00 92.69 82 ASP A CA 1
ATOM 597 C C . ASP A 1 82 ? 16.442 10.191 -25.073 1.00 92.69 82 ASP A C 1
ATOM 599 O O . ASP A 1 82 ? 17.519 10.778 -25.199 1.00 92.69 82 ASP A O 1
ATOM 603 N N . GLY A 1 83 ? 16.386 8.912 -24.682 1.00 91.56 83 GLY A N 1
ATOM 604 C CA . GLY A 1 83 ? 17.567 8.090 -24.400 1.00 91.56 83 GLY A CA 1
ATOM 605 C C . GLY A 1 83 ? 18.272 8.406 -23.076 1.00 91.56 83 GLY A C 1
ATOM 606 O O . GLY A 1 83 ? 19.354 7.877 -22.826 1.00 91.56 83 GLY A O 1
ATOM 607 N N . LYS A 1 84 ? 17.688 9.252 -22.218 1.00 94.94 84 LYS A N 1
ATOM 608 C CA . LYS A 1 84 ? 18.229 9.603 -20.899 1.00 94.94 84 LYS A CA 1
ATOM 609 C C . LYS A 1 84 ? 17.368 9.031 -19.785 1.00 94.94 84 LYS A C 1
ATOM 611 O O . LYS A 1 84 ? 16.147 9.134 -19.831 1.00 94.94 84 LYS A O 1
ATOM 616 N N . ILE A 1 85 ? 18.021 8.490 -18.761 1.00 96.38 85 ILE A N 1
ATOM 617 C CA . ILE A 1 85 ? 17.354 8.037 -17.539 1.00 96.38 85 ILE A CA 1
ATOM 618 C C . ILE A 1 85 ? 16.915 9.262 -16.736 1.00 96.38 85 ILE A C 1
ATOM 620 O O . ILE A 1 85 ? 17.735 10.121 -16.407 1.00 96.38 85 ILE A O 1
ATOM 624 N N . ILE A 1 86 ? 15.627 9.323 -16.410 1.00 96.31 86 ILE A N 1
ATOM 625 C CA . ILE A 1 86 ? 15.020 10.356 -15.575 1.00 96.31 86 ILE A CA 1
ATOM 626 C C . ILE A 1 86 ? 14.435 9.686 -14.336 1.00 96.31 86 ILE A C 1
ATOM 628 O O . ILE A 1 86 ? 13.493 8.901 -14.432 1.00 96.31 86 ILE A O 1
ATOM 632 N N . SER A 1 87 ? 14.974 10.005 -13.161 1.00 95.94 87 SER A N 1
ATOM 633 C CA . SER A 1 87 ? 14.407 9.538 -11.895 1.00 95.94 87 SER A CA 1
ATOM 634 C C . SER A 1 87 ? 13.043 10.181 -11.645 1.00 95.94 87 SER A C 1
ATOM 636 O O . SER A 1 87 ? 12.881 11.398 -11.747 1.00 95.94 87 SER A O 1
ATOM 638 N N . LEU A 1 88 ? 12.067 9.356 -11.284 1.00 95.44 88 LEU A N 1
ATOM 639 C CA . LEU A 1 88 ? 10.721 9.767 -10.912 1.00 95.44 88 LEU A CA 1
ATOM 640 C C . LEU A 1 88 ? 10.621 9.958 -9.389 1.00 95.44 88 LEU A C 1
ATOM 642 O O . LEU A 1 88 ? 11.385 9.357 -8.631 1.00 95.44 88 LEU A O 1
ATOM 646 N N . PRO A 1 89 ? 9.695 10.804 -8.906 1.00 88.31 89 PRO A N 1
ATOM 647 C CA . PRO A 1 89 ? 9.603 11.127 -7.488 1.00 88.31 89 PRO A CA 1
ATOM 648 C C . PRO A 1 89 ? 9.061 9.946 -6.671 1.00 88.31 89 PRO A C 1
ATOM 650 O O . PRO A 1 89 ? 7.858 9.696 -6.633 1.00 88.31 89 PRO A O 1
ATOM 653 N N . THR A 1 90 ? 9.953 9.263 -5.955 1.00 90.75 90 THR A N 1
ATOM 654 C CA . THR A 1 90 ? 9.616 8.193 -5.007 1.00 90.75 90 THR A CA 1
ATOM 655 C C . THR A 1 90 ? 10.181 8.524 -3.622 1.00 90.75 90 THR A C 1
ATOM 657 O O . THR A 1 90 ? 11.400 8.635 -3.478 1.00 90.75 90 THR A O 1
ATOM 660 N N . PRO A 1 91 ? 9.343 8.717 -2.584 1.00 84.25 91 PRO A N 1
ATOM 661 C CA . PRO A 1 91 ? 9.846 8.995 -1.242 1.00 84.25 91 PRO A CA 1
ATOM 662 C C . PRO A 1 91 ? 10.648 7.787 -0.712 1.00 84.25 91 PRO A C 1
ATOM 664 O O . PRO A 1 91 ? 10.165 6.664 -0.849 1.00 84.25 91 PRO A O 1
ATOM 667 N N . PRO A 1 92 ? 11.818 7.979 -0.063 1.00 73.25 92 PRO A N 1
ATOM 668 C CA . PRO A 1 92 ? 12.692 6.874 0.365 1.00 73.25 92 PRO A CA 1
ATOM 669 C C . PRO A 1 92 ? 12.033 5.855 1.306 1.00 73.25 92 PRO A C 1
ATOM 671 O O . PRO A 1 92 ? 12.376 4.683 1.299 1.00 73.25 92 PRO A O 1
ATOM 674 N N . ASN A 1 93 ? 11.061 6.302 2.104 1.00 74.62 93 ASN A N 1
ATOM 675 C CA . ASN A 1 93 ? 10.299 5.460 3.034 1.00 74.62 93 ASN A CA 1
ATOM 676 C C . ASN A 1 93 ? 8.917 5.062 2.468 1.00 74.62 93 ASN A C 1
ATOM 678 O O . ASN A 1 93 ? 8.024 4.625 3.201 1.00 74.62 93 ASN A O 1
ATOM 682 N N . GLY A 1 94 ? 8.721 5.278 1.167 1.00 84.50 94 GLY A N 1
ATOM 683 C CA . GLY A 1 94 ? 7.473 5.049 0.463 1.00 84.50 94 GLY A CA 1
ATOM 684 C C . G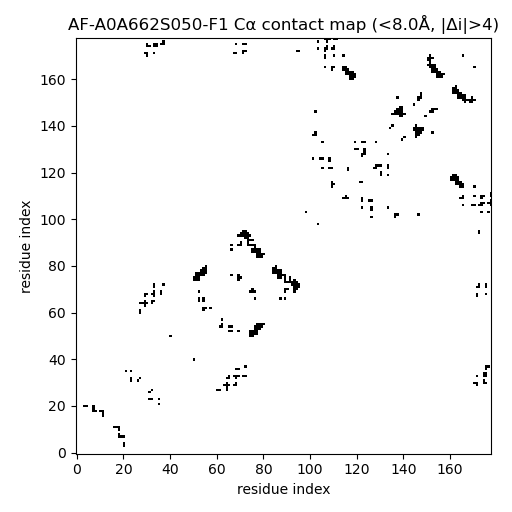LY A 1 94 ? 6.288 5.823 1.039 1.00 84.50 94 GLY A C 1
ATOM 685 O O . GLY A 1 94 ? 6.431 6.850 1.701 1.00 84.50 94 GLY A O 1
ATOM 686 N N . LEU A 1 95 ? 5.088 5.300 0.811 1.00 88.12 95 LEU A N 1
ATOM 687 C CA . LEU A 1 95 ? 3.835 5.829 1.363 1.00 88.12 95 LEU A CA 1
ATOM 688 C C . LEU A 1 95 ? 3.568 5.369 2.808 1.00 88.12 95 LEU A C 1
ATOM 690 O O . LEU A 1 95 ? 2.501 5.638 3.356 1.00 88.12 95 LEU A O 1
ATOM 694 N N . ARG A 1 96 ? 4.527 4.676 3.437 1.00 88.00 96 ARG A N 1
ATOM 695 C CA . ARG A 1 96 ? 4.386 4.094 4.782 1.00 88.00 96 ARG A CA 1
ATOM 696 C C . ARG A 1 96 ? 4.847 5.028 5.904 1.00 88.00 96 ARG A C 1
ATOM 698 O O . ARG A 1 96 ? 4.749 4.675 7.077 1.00 88.00 96 ARG A O 1
ATOM 705 N N . VAL A 1 97 ? 5.345 6.220 5.571 1.00 84.50 97 VAL A N 1
ATOM 706 C CA . VAL A 1 97 ? 5.881 7.175 6.553 1.00 84.50 97 VAL A CA 1
ATOM 707 C C . VAL A 1 97 ? 4.849 7.495 7.635 1.00 84.50 97 VAL A C 1
ATOM 709 O O . VAL A 1 97 ? 3.731 7.916 7.348 1.00 84.50 97 VAL A O 1
ATOM 712 N N . GLY A 1 98 ? 5.236 7.311 8.900 1.00 86.44 98 GLY A N 1
ATOM 713 C CA . GLY A 1 98 ? 4.381 7.598 10.056 1.00 86.44 98 GLY A CA 1
ATOM 714 C C . GLY A 1 98 ? 3.338 6.519 10.380 1.00 86.44 98 GLY A C 1
ATOM 715 O O . GLY A 1 98 ? 2.539 6.702 11.308 1.00 86.44 98 GLY A O 1
ATOM 716 N N . LEU A 1 99 ? 3.333 5.394 9.657 1.00 93.25 99 LEU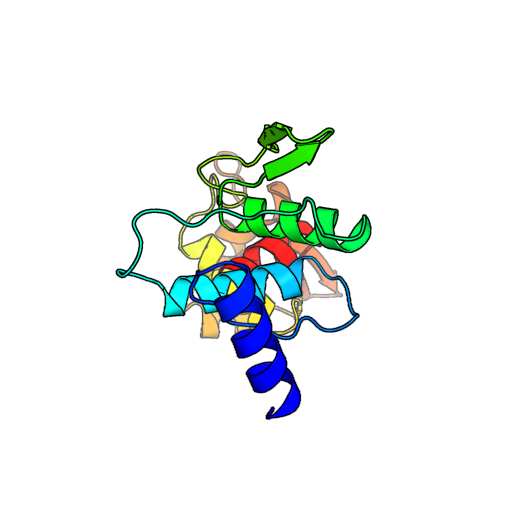 A N 1
ATOM 717 C CA . LEU A 1 99 ? 2.572 4.204 10.031 1.00 93.25 99 LEU A CA 1
ATOM 718 C C . LEU A 1 99 ? 3.386 3.355 11.010 1.00 93.25 99 LEU A C 1
ATOM 720 O O . LEU A 1 99 ? 4.529 3.009 10.740 1.00 93.25 99 LEU A O 1
ATOM 724 N N . SER A 1 100 ? 2.782 3.035 12.154 1.00 95.00 100 SER A N 1
ATOM 725 C CA . SER A 1 100 ? 3.330 2.046 13.082 1.00 95.00 100 SER A CA 1
ATOM 726 C C . SER A 1 100 ? 2.981 0.631 12.624 1.00 95.00 100 SER A C 1
ATOM 728 O O . SER A 1 100 ? 2.067 0.449 11.814 1.00 95.00 100 SER A O 1
ATOM 730 N N . GLU A 1 101 ? 3.645 -0.372 13.196 1.00 95.12 101 GLU A N 1
ATOM 731 C CA . GLU A 1 101 ? 3.355 -1.788 12.939 1.00 95.12 101 GLU A CA 1
ATOM 732 C C . GLU A 1 101 ? 1.882 -2.134 13.180 1.00 95.12 101 GLU A C 1
ATOM 734 O O . GLU A 1 101 ? 1.263 -2.855 12.401 1.00 95.12 101 GLU A O 1
ATOM 739 N N . GLU A 1 102 ? 1.254 -1.546 14.200 1.00 96.81 102 GLU A N 1
ATOM 740 C CA . GLU A 1 102 ? -0.164 -1.772 14.475 1.00 96.81 102 GLU A CA 1
ATOM 741 C C . GLU A 1 102 ? -1.053 -1.217 13.361 1.00 96.81 102 GLU A C 1
ATOM 743 O O . GLU A 1 102 ? -2.031 -1.847 12.955 1.00 96.81 102 GLU A O 1
ATOM 74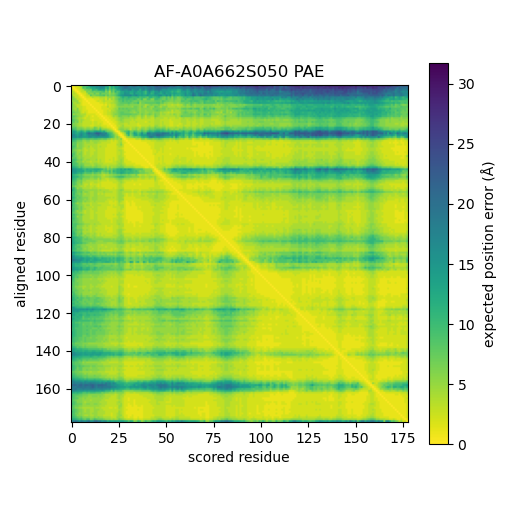8 N N . LYS A 1 103 ? -0.712 -0.038 12.832 1.00 97.50 103 LYS A N 1
ATOM 749 C CA . LYS A 1 103 ? -1.444 0.571 11.718 1.00 97.50 103 LYS A CA 1
ATOM 750 C C . LYS A 1 103 ? -1.280 -0.255 10.442 1.00 97.50 103 LYS A C 1
ATOM 752 O O . LYS A 1 103 ? -2.270 -0.478 9.749 1.00 97.50 103 LYS A O 1
ATOM 757 N N . LEU A 1 104 ? -0.070 -0.740 10.165 1.00 96.62 104 LEU A N 1
ATOM 758 C CA . LEU A 1 104 ? 0.211 -1.632 9.037 1.00 96.62 104 LEU A CA 1
ATOM 759 C C . LEU A 1 104 ? -0.559 -2.955 9.173 1.00 96.62 104 LEU A C 1
ATOM 761 O O . LEU A 1 104 ? -1.224 -3.371 8.226 1.00 96.62 104 LEU A O 1
ATOM 765 N N . SER A 1 105 ? -0.577 -3.553 10.368 1.00 97.06 105 SER A N 1
ATOM 766 C CA . SER A 1 105 ? -1.349 -4.765 10.674 1.00 97.06 105 SER A CA 1
ATOM 767 C C . SER A 1 105 ? -2.852 -4.578 10.429 1.00 97.06 105 SER A C 1
ATOM 769 O O . SER A 1 105 ? -3.498 -5.449 9.846 1.00 97.06 105 SER A O 1
ATOM 771 N N . ILE A 1 106 ? -3.419 -3.418 10.787 1.00 97.50 106 ILE A N 1
ATOM 772 C CA . ILE A 1 106 ? -4.827 -3.092 10.500 1.00 97.50 106 ILE A CA 1
ATOM 773 C C . ILE A 1 106 ? -5.084 -2.995 8.991 1.00 97.50 106 ILE A C 1
ATOM 775 O O . ILE A 1 106 ? -6.088 -3.529 8.517 1.00 97.50 106 ILE A O 1
ATOM 779 N N . LEU A 1 107 ? -4.208 -2.327 8.234 1.00 97.81 107 LEU A N 1
ATOM 780 C CA . LEU A 1 107 ? -4.352 -2.200 6.779 1.00 97.81 107 LEU A CA 1
ATOM 781 C C . LEU A 1 107 ? -4.268 -3.565 6.083 1.00 97.81 107 LEU A C 1
ATOM 783 O O . LEU A 1 107 ? -5.131 -3.873 5.261 1.00 97.81 107 LEU A O 1
ATOM 787 N N . ALA A 1 108 ? -3.305 -4.408 6.464 1.00 96.69 108 ALA A N 1
ATOM 788 C CA . ALA A 1 108 ? -3.178 -5.775 5.958 1.00 96.69 108 ALA A CA 1
ATOM 789 C C . ALA A 1 108 ? -4.411 -6.632 6.305 1.00 96.69 108 ALA A C 1
ATOM 791 O O . ALA A 1 108 ? -4.969 -7.319 5.447 1.00 96.69 108 ALA A O 1
ATOM 792 N N . ALA A 1 109 ? -4.910 -6.537 7.542 1.00 96.62 109 ALA A N 1
ATOM 793 C CA . ALA A 1 109 ? -6.121 -7.240 7.954 1.00 96.62 109 ALA A CA 1
ATOM 794 C C . ALA A 1 109 ? -7.352 -6.790 7.147 1.00 96.62 109 ALA A C 1
ATOM 796 O O . ALA A 1 109 ? -8.119 -7.642 6.698 1.00 96.62 109 ALA A O 1
ATOM 797 N N . LEU A 1 110 ? -7.523 -5.482 6.912 1.00 97.00 110 LEU A N 1
ATOM 798 C CA . LEU A 1 110 ? -8.583 -4.947 6.051 1.00 97.00 110 LEU A CA 1
ATOM 799 C C . LEU A 1 110 ? -8.459 -5.456 4.612 1.00 97.00 110 LEU A C 1
ATOM 801 O O . LEU A 1 110 ? -9.467 -5.845 4.027 1.00 97.00 110 LEU A O 1
ATOM 805 N N . TRP A 1 111 ? -7.250 -5.472 4.048 1.00 96.12 111 TRP A N 1
ATOM 806 C CA . TRP A 1 111 ? -6.994 -5.978 2.697 1.00 96.12 111 TRP A CA 1
ATOM 807 C C . TRP A 1 111 ? -7.418 -7.438 2.547 1.00 96.12 111 TRP A C 1
ATOM 809 O O . TRP A 1 111 ? -8.163 -7.764 1.623 1.00 96.12 111 TRP A O 1
ATOM 819 N N . SER A 1 112 ? -7.071 -8.282 3.525 1.00 94.44 112 SER A N 1
ATOM 820 C CA . SER A 1 112 ? -7.483 -9.693 3.554 1.00 94.44 112 SER A CA 1
ATOM 821 C C . SER A 1 112 ? -9.004 -9.907 3.634 1.00 94.44 112 SER A C 1
ATOM 823 O O . SER A 1 112 ? -9.485 -10.994 3.334 1.00 94.44 112 SER A O 1
ATOM 825 N N . GLU A 1 113 ? -9.765 -8.879 4.023 1.00 94.38 113 GLU A N 1
ATOM 826 C CA . GLU A 1 113 ? -11.233 -8.877 4.106 1.00 94.38 113 GLU A CA 1
ATOM 827 C C . GLU A 1 113 ? -11.887 -8.176 2.896 1.00 94.38 113 GLU A C 1
ATOM 829 O O . GLU A 1 113 ? -13.034 -7.738 2.955 1.00 94.38 113 GLU A O 1
ATOM 834 N N . GLY A 1 114 ? -11.158 -7.998 1.790 1.00 93.50 114 GLY A N 1
ATOM 835 C CA . GLY A 1 114 ? -11.659 -7.303 0.595 1.00 93.50 114 GLY A CA 1
ATOM 836 C C . GLY A 1 114 ? -11.671 -5.772 0.721 1.00 93.50 114 GLY A C 1
ATOM 837 O O . GLY A 1 114 ? -12.183 -5.061 -0.151 1.00 93.50 114 GLY A O 1
ATOM 838 N N . GLY A 1 115 ? -11.071 -5.238 1.785 1.00 95.81 115 GLY A N 1
ATOM 839 C CA . GLY A 1 115 ? -10.876 -3.811 2.024 1.00 95.81 115 GLY A CA 1
ATOM 840 C C . GLY A 1 115 ? -11.990 -3.125 2.807 1.00 95.81 115 GLY A C 1
ATOM 841 O O . GLY A 1 115 ? -11.950 -1.903 2.933 1.00 95.81 115 GLY A O 1
ATOM 842 N N . ARG A 1 116 ? -12.968 -3.862 3.347 1.00 95.69 116 ARG A N 1
ATOM 843 C CA . ARG A 1 116 ? -14.024 -3.295 4.196 1.00 95.69 116 ARG A CA 1
ATOM 844 C C . ARG A 1 116 ? -14.488 -4.286 5.254 1.00 95.69 116 ARG A C 1
ATOM 846 O O . ARG A 1 116 ? -14.700 -5.454 4.964 1.00 95.69 116 ARG A O 1
ATOM 853 N N . VAL A 1 117 ? -14.743 -3.786 6.461 1.00 94.00 117 VAL A N 1
ATOM 854 C CA . VAL A 1 117 ? -15.376 -4.554 7.543 1.00 94.00 117 VAL A CA 1
ATOM 855 C C . VAL A 1 117 ? -16.512 -3.773 8.195 1.00 94.00 117 VAL A C 1
ATOM 857 O O . VAL A 1 117 ? -16.490 -2.541 8.269 1.00 94.00 117 VAL A O 1
ATOM 860 N N . GLU A 1 118 ? -17.494 -4.503 8.721 1.00 92.12 118 GLU A N 1
ATOM 861 C CA . GLU A 1 118 ? -18.547 -3.955 9.573 1.00 92.12 118 GLU A CA 1
ATOM 862 C C . GLU A 1 118 ? -18.316 -4.363 11.028 1.00 92.12 118 GLU A C 1
ATOM 864 O O . GLU A 1 118 ? -18.383 -5.536 11.391 1.00 92.12 118 GLU A O 1
ATOM 869 N N . GLY A 1 119 ? -18.069 -3.379 11.888 1.00 85.94 119 GLY A N 1
ATOM 870 C CA . GLY A 1 119 ? -17.638 -3.611 13.260 1.00 85.94 119 GLY A CA 1
ATOM 871 C C . GLY A 1 119 ? -16.148 -3.950 13.366 1.00 85.94 119 GLY A C 1
ATOM 872 O O . GLY A 1 119 ? -15.483 -4.317 12.403 1.00 85.94 119 GLY A O 1
ATOM 873 N N . LEU A 1 120 ? -15.611 -3.801 14.578 1.00 90.19 120 LEU A N 1
ATOM 874 C CA . LEU A 1 120 ? -14.185 -4.012 14.854 1.00 90.19 120 LEU A CA 1
ATOM 875 C C . LEU A 1 120 ? -13.857 -5.446 15.286 1.00 90.19 120 LEU A C 1
ATOM 877 O O . LEU A 1 120 ? -12.690 -5.759 15.493 1.00 90.19 120 LEU A O 1
ATOM 881 N N . ASP A 1 121 ? -14.855 -6.318 15.431 1.00 90.19 121 ASP A N 1
ATOM 882 C CA . ASP A 1 121 ? -14.652 -7.660 15.988 1.00 90.19 121 ASP A CA 1
ATOM 883 C C . ASP A 1 121 ? -13.807 -8.545 15.053 1.00 90.19 121 ASP A C 1
ATOM 885 O O . ASP A 1 121 ? -12.950 -9.292 15.523 1.00 90.19 121 ASP A O 1
ATOM 889 N N . ASN A 1 122 ? -13.986 -8.425 13.728 1.00 87.44 122 ASN A N 1
ATOM 890 C CA . ASN A 1 122 ? -13.180 -9.183 12.763 1.00 87.44 122 ASN A CA 1
ATOM 891 C C . ASN A 1 122 ? -11.722 -8.707 12.733 1.00 87.44 122 ASN A C 1
ATOM 893 O O . ASN A 1 122 ? -10.806 -9.528 12.770 1.00 87.44 122 ASN A O 1
ATOM 897 N N . LEU A 1 123 ? -11.507 -7.386 12.753 1.00 92.00 123 LEU A N 1
ATOM 898 C CA . LEU A 1 123 ? -10.163 -6.814 12.862 1.00 92.00 123 LEU A CA 1
ATOM 899 C C . LEU A 1 123 ? -9.489 -7.227 14.167 1.00 92.00 123 LEU A C 1
ATOM 901 O O . LEU A 1 123 ? -8.336 -7.631 14.142 1.00 92.00 123 LEU A O 1
ATOM 905 N N . SER A 1 124 ? -10.222 -7.208 15.281 1.00 94.81 124 SER A N 1
ATOM 906 C CA . SER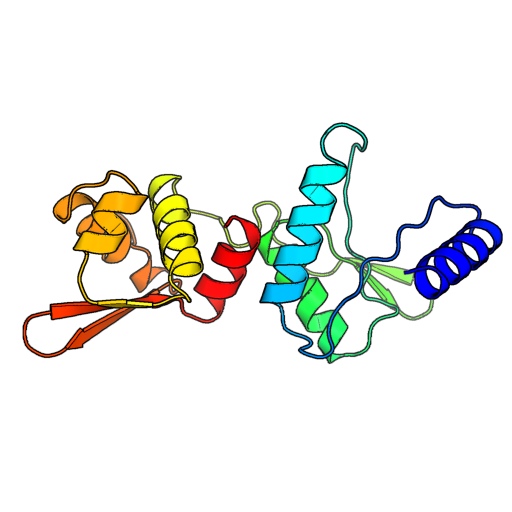 A 1 124 ? -9.698 -7.564 16.603 1.00 94.81 124 SER A CA 1
ATOM 907 C C . SER A 1 124 ? -9.129 -8.978 16.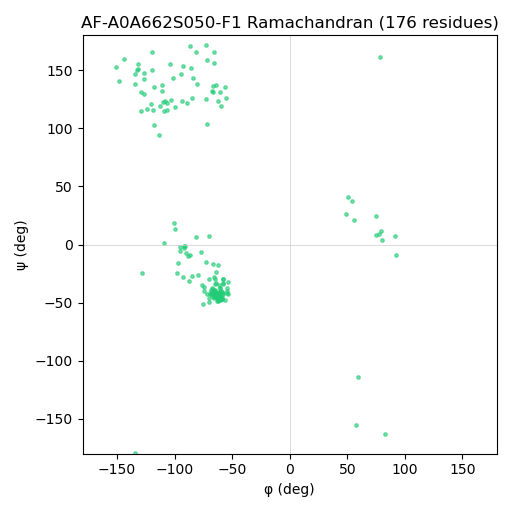630 1.00 94.81 124 SER A C 1
ATOM 909 O O . SER A 1 124 ? -8.038 -9.186 17.154 1.00 94.81 124 SER A O 1
ATOM 911 N N . ARG A 1 125 ? -9.816 -9.938 15.998 1.00 92.56 125 ARG A N 1
ATOM 912 C CA . ARG A 1 125 ? -9.322 -11.315 15.879 1.00 92.56 125 ARG A CA 1
ATOM 913 C C . ARG A 1 125 ? -8.062 -11.425 15.025 1.00 92.56 125 ARG A C 1
ATOM 915 O O . ARG A 1 125 ? -7.157 -12.157 15.403 1.00 92.56 125 ARG A O 1
ATOM 922 N N . LYS A 1 126 ? -7.997 -10.720 13.893 1.00 91.94 126 LYS A N 1
ATOM 923 C CA . LYS A 1 126 ? -6.860 -10.811 12.961 1.00 91.94 126 LYS A CA 1
ATOM 924 C C . LYS A 1 126 ? -5.610 -10.098 13.450 1.00 91.94 126 LYS A C 1
ATOM 926 O O . LYS A 1 126 ? -4.512 -10.574 13.200 1.00 91.94 126 LYS A O 1
ATOM 931 N N . THR A 1 127 ? -5.773 -8.963 14.119 1.00 94.75 127 THR A N 1
ATOM 932 C CA . THR A 1 127 ? -4.643 -8.155 14.593 1.00 94.75 127 THR A CA 1
ATOM 933 C C . THR A 1 127 ? -4.272 -8.453 16.045 1.00 94.75 127 THR A C 1
ATOM 935 O O . THR A 1 127 ? -3.310 -7.884 16.550 1.00 94.75 127 THR A O 1
ATOM 938 N N . ALA A 1 128 ? -5.048 -9.298 16.737 1.00 95.00 128 ALA A N 1
ATOM 939 C CA . ALA A 1 128 ? -4.956 -9.548 18.178 1.00 95.00 128 ALA A CA 1
ATOM 940 C C . ALA A 1 128 ? -5.076 -8.278 19.051 1.00 95.00 128 ALA A C 1
ATOM 942 O O . ALA A 1 128 ? -4.674 -8.264 20.215 1.00 95.00 128 ALA A O 1
ATOM 943 N N . MET A 1 129 ? -5.657 -7.200 18.514 1.00 96.56 129 MET A N 1
ATOM 944 C CA . MET A 1 129 ? -5.838 -5.934 19.227 1.00 96.56 129 MET A CA 1
ATOM 945 C C . MET A 1 129 ? -7.216 -5.851 19.874 1.00 96.56 129 MET A C 1
ATOM 947 O O . MET A 1 129 ? -8.218 -6.291 19.310 1.00 96.56 129 MET A O 1
ATOM 951 N N . SER A 1 130 ? -7.303 -5.194 21.032 1.00 96.31 130 SER A N 1
ATOM 952 C CA . SER A 1 130 ? -8.598 -4.853 21.626 1.00 96.31 130 SER A CA 1
ATOM 953 C C . SER A 1 130 ? -9.353 -3.835 20.759 1.00 96.31 130 SER A C 1
ATOM 955 O O . SER A 1 130 ? -8.760 -3.038 20.030 1.00 96.31 130 SER A O 1
ATOM 957 N N . ARG A 1 131 ? -10.684 -3.791 20.880 1.00 93.81 131 ARG A N 1
ATOM 958 C CA . ARG A 1 131 ? -11.512 -2.794 20.171 1.00 93.81 131 ARG A CA 1
ATOM 959 C C . ARG A 1 131 ? -11.125 -1.352 20.502 1.00 93.81 131 ARG A C 1
ATOM 961 O O . ARG A 1 131 ? -11.218 -0.491 19.632 1.00 93.81 131 ARG A O 1
ATOM 968 N N . ALA A 1 132 ? -10.700 -1.093 21.739 1.00 93.88 132 ALA A N 1
ATOM 969 C CA . ALA A 1 132 ? -10.241 0.227 22.160 1.00 93.88 132 ALA A CA 1
ATOM 970 C C . ALA A 1 132 ? -8.943 0.614 21.438 1.00 93.88 132 ALA A C 1
ATOM 972 O O . ALA A 1 132 ? -8.850 1.716 20.900 1.00 93.88 132 ALA A O 1
ATOM 973 N N . LEU A 1 133 ? -7.988 -0.318 21.351 1.00 96.06 133 LEU A N 1
ATOM 974 C CA . LEU A 1 133 ? -6.720 -0.098 20.661 1.00 96.06 133 LEU A CA 1
ATOM 975 C C . LEU A 1 133 ? -6.922 0.081 19.149 1.00 96.06 133 LEU A C 1
ATOM 977 O O . LEU A 1 133 ? -6.392 1.021 18.564 1.00 96.06 133 LEU A O 1
ATOM 981 N N . LEU A 1 134 ? -7.777 -0.739 18.528 1.00 96.50 134 LEU A N 1
ATOM 982 C CA . LEU A 1 134 ? -8.184 -0.550 17.132 1.00 96.50 134 LEU A CA 1
ATOM 983 C C . LEU A 1 134 ? -8.794 0.832 16.902 1.00 96.50 134 LEU A C 1
ATOM 985 O O . LEU A 1 134 ? -8.409 1.532 15.969 1.00 96.50 134 LEU A O 1
ATOM 989 N N . SER A 1 135 ? -9.728 1.246 17.762 1.00 95.06 135 SER A N 1
ATOM 990 C CA . SER A 1 135 ? -10.348 2.567 17.661 1.00 95.06 135 SER A CA 1
ATOM 991 C C . SER A 1 135 ? -9.310 3.683 17.771 1.00 95.06 135 SER A C 1
ATOM 993 O O . SER A 1 135 ? -9.398 4.652 17.020 1.00 95.06 135 SER A O 1
ATOM 995 N N . TYR A 1 136 ? -8.320 3.538 18.655 1.00 96.19 136 TYR A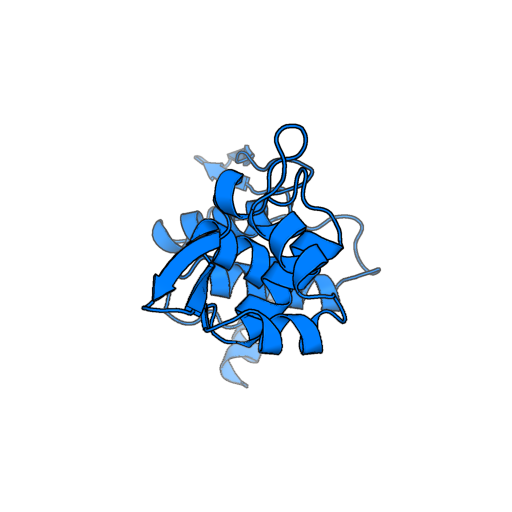 N 1
ATOM 996 C CA . TYR A 1 136 ? -7.217 4.484 18.795 1.00 96.19 136 TYR A CA 1
ATOM 997 C C . TYR A 1 136 ? -6.360 4.567 17.526 1.00 96.19 136 TYR A C 1
ATOM 999 O O . TYR A 1 136 ? -6.137 5.663 17.028 1.00 96.19 136 TYR A O 1
ATOM 1007 N N . HIS A 1 137 ? -5.926 3.450 16.936 1.00 97.44 137 HIS A N 1
ATOM 1008 C CA . HIS A 1 137 ? -5.109 3.501 15.713 1.00 97.44 137 HIS A CA 1
ATOM 1009 C C . HIS A 1 137 ? -5.895 3.971 14.480 1.00 97.44 137 HIS A C 1
ATOM 1011 O O . HIS A 1 137 ? -5.322 4.605 13.592 1.00 97.44 137 HIS A O 1
ATOM 1017 N N . ILE A 1 138 ? -7.202 3.700 14.426 1.00 96.94 138 ILE A N 1
ATOM 1018 C CA . ILE A 1 138 ? -8.072 4.120 13.321 1.00 96.94 138 ILE A CA 1
ATOM 1019 C C . ILE A 1 138 ? -8.397 5.615 13.408 1.00 96.94 138 ILE A C 1
ATOM 1021 O O . ILE A 1 138 ? -8.213 6.332 12.427 1.00 96.94 138 ILE A O 1
ATOM 1025 N N . ARG A 1 139 ? -8.868 6.093 14.566 1.00 95.62 139 ARG A N 1
ATOM 1026 C CA . ARG A 1 139 ? -9.318 7.486 14.755 1.00 95.62 139 ARG A CA 1
ATOM 1027 C C . ARG A 1 139 ? -8.187 8.430 15.159 1.00 95.62 139 ARG A C 1
ATOM 1029 O O . ARG A 1 139 ? -8.208 9.598 14.791 1.00 95.62 139 ARG A O 1
ATOM 1036 N N . GLY A 1 140 ? -7.192 7.923 15.879 1.00 94.88 140 GLY A N 1
ATOM 1037 C CA . GLY A 1 140 ? -6.111 8.708 16.461 1.00 94.88 140 GLY A CA 1
ATOM 1038 C C . GLY A 1 140 ? -6.487 9.355 17.791 1.00 94.88 140 GLY A C 1
ATOM 1039 O O . GLY A 1 140 ? -7.459 8.987 18.453 1.00 94.88 140 GLY A O 1
ATOM 1040 N N . SER A 1 141 ? -5.683 10.340 18.168 1.00 93.69 141 SER A N 1
ATOM 1041 C CA . SER A 1 141 ? -5.910 11.278 19.266 1.00 93.69 141 SER A CA 1
ATOM 1042 C C . SER A 1 141 ? -5.587 12.699 18.798 1.00 93.69 141 SER A C 1
ATOM 1044 O O . SER A 1 141 ? -5.148 12.897 17.667 1.00 93.69 141 SER A O 1
ATOM 1046 N N . GLU A 1 142 ? -5.733 13.688 19.679 1.00 90.19 142 GLU A N 1
ATOM 1047 C CA . GLU A 1 142 ? -5.323 15.072 19.393 1.00 90.19 142 GLU A CA 1
ATOM 1048 C C . GLU A 1 142 ? -3.833 15.202 19.043 1.00 90.19 142 GLU A C 1
ATOM 1050 O O . GLU A 1 142 ? -3.448 16.093 18.292 1.00 90.19 142 GLU A O 1
ATOM 1055 N N . ARG A 1 143 ? -2.985 14.317 19.584 1.00 90.38 143 ARG A N 1
ATOM 1056 C CA . ARG A 1 143 ? -1.525 14.371 19.399 1.00 90.38 143 ARG A CA 1
ATOM 1057 C C . ARG A 1 143 ? -1.015 13.433 18.315 1.00 90.38 143 ARG A C 1
ATOM 1059 O O . ARG A 1 143 ? 0.052 13.675 17.761 1.00 90.38 143 ARG A O 1
ATOM 1066 N N . THR A 1 144 ? -1.754 12.365 18.028 1.00 92.38 144 THR A N 1
ATOM 1067 C CA . THR A 1 144 ? -1.302 11.301 17.128 1.00 92.38 144 THR A CA 1
A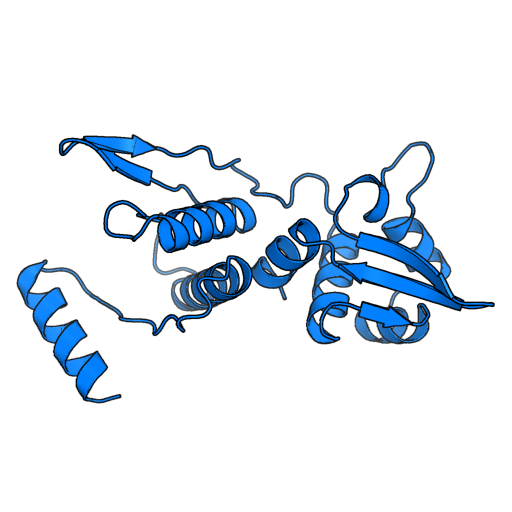TOM 1068 C C . THR A 1 144 ? -2.372 11.027 16.078 1.00 92.38 144 THR A C 1
ATOM 1070 O O . THR A 1 144 ? -3.437 10.520 16.438 1.00 92.38 144 THR A O 1
ATOM 1073 N N . PRO A 1 145 ? -2.113 11.291 14.784 1.00 95.50 145 PRO A N 1
ATOM 1074 C CA . PRO A 1 145 ? -3.099 11.044 13.743 1.00 95.50 145 PRO A CA 1
ATOM 1075 C C . PRO A 1 145 ? -3.370 9.542 13.589 1.00 95.50 145 PRO A C 1
ATOM 1077 O O . PRO A 1 145 ? -2.450 8.711 13.601 1.00 95.50 145 PRO A O 1
ATOM 1080 N N . GLY A 1 146 ? -4.651 9.197 13.455 1.00 97.25 146 GLY A N 1
ATOM 1081 C CA . GLY A 1 146 ? -5.109 7.848 13.130 1.00 97.25 146 GLY A CA 1
ATOM 1082 C C . GLY A 1 146 ? -5.147 7.598 11.627 1.00 97.25 146 GLY A C 1
ATOM 1083 O O . GLY A 1 146 ? -5.018 8.526 10.830 1.00 97.25 146 GLY A O 1
ATOM 1084 N N . LEU A 1 147 ? -5.373 6.344 11.238 1.00 97.81 147 LEU A N 1
ATOM 1085 C CA . LEU A 1 147 ? -5.486 5.934 9.833 1.00 97.81 147 LEU A CA 1
ATOM 1086 C C . LEU A 1 147 ? -6.524 6.747 9.041 1.00 97.81 147 LEU A C 1
ATOM 1088 O O . LEU A 1 147 ? -6.335 6.962 7.846 1.00 97.81 147 LEU A O 1
ATOM 1092 N N . GLU A 1 148 ? -7.604 7.197 9.685 1.00 97.50 148 GLU A N 1
ATOM 1093 C CA . GLU A 1 148 ? -8.633 8.024 9.045 1.00 97.50 148 GLU A CA 1
ATOM 1094 C C . GLU A 1 148 ? -8.111 9.428 8.724 1.00 97.50 148 GLU A C 1
ATOM 1096 O O . GLU A 1 148 ? -8.205 9.874 7.584 1.00 97.50 148 GLU A O 1
ATOM 1101 N N . ALA A 1 149 ? -7.492 10.100 9.699 1.00 96.38 149 ALA A N 1
ATOM 1102 C CA . ALA A 1 149 ? -6.903 11.427 9.505 1.00 96.38 149 ALA A CA 1
ATOM 1103 C C . ALA A 1 149 ? -5.722 11.403 8.519 1.00 96.38 149 ALA A C 1
ATOM 1105 O O . ALA A 1 149 ? -5.484 12.374 7.809 1.00 96.38 149 ALA A O 1
ATOM 1106 N N . MET A 1 150 ? -5.002 10.279 8.454 1.00 95.81 150 MET A N 1
ATOM 1107 C CA . MET A 1 150 ? -3.939 10.041 7.474 1.00 95.81 150 MET A CA 1
ATOM 1108 C C . MET A 1 150 ? -4.474 9.684 6.073 1.00 95.81 150 MET A C 1
ATOM 1110 O O . MET A 1 150 ? -3.691 9.562 5.138 1.00 95.81 150 MET A O 1
ATOM 1114 N N . GLY A 1 151 ? -5.790 9.502 5.909 1.00 96.25 151 GLY A N 1
ATOM 1115 C CA . GLY A 1 151 ? -6.424 9.247 4.615 1.00 96.25 151 GLY A CA 1
ATOM 1116 C C . GLY A 1 151 ? -6.325 7.807 4.108 1.00 96.25 151 GLY A C 1
ATOM 1117 O O . GLY A 1 151 ? -6.660 7.562 2.951 1.00 96.25 151 GLY A O 1
ATOM 1118 N N . PHE A 1 152 ? -5.902 6.845 4.933 1.00 97.81 152 PHE A N 1
ATOM 1119 C CA . PHE A 1 152 ? -5.802 5.430 4.544 1.00 97.81 152 PHE A CA 1
ATOM 1120 C C . PHE A 1 152 ? -7.117 4.668 4.709 1.00 97.81 152 PHE A C 1
ATOM 1122 O O . PHE A 1 152 ? -7.367 3.693 4.002 1.00 97.81 152 PHE A O 1
ATOM 1129 N N . VAL A 1 153 ? -7.979 5.104 5.628 1.00 98.25 153 VAL A N 1
ATOM 1130 C CA . VAL A 1 153 ? -9.300 4.498 5.823 1.00 98.25 153 VAL A CA 1
ATOM 1131 C C . VAL A 1 153 ? -10.389 5.554 5.889 1.00 98.25 153 VAL A C 1
ATOM 1133 O O . VAL A 1 153 ? -10.157 6.695 6.277 1.00 98.25 153 VAL A O 1
ATOM 1136 N N . LYS A 1 154 ? -11.607 5.147 5.557 1.00 97.69 154 LYS A N 1
ATOM 1137 C CA . LYS A 1 154 ? -12.832 5.896 5.801 1.00 97.69 154 LYS A CA 1
ATOM 1138 C C . LYS A 1 154 ? -13.639 5.170 6.863 1.00 97.69 154 LYS A C 1
ATOM 1140 O O . LYS A 1 154 ? -13.861 3.962 6.757 1.00 97.69 154 LYS A O 1
ATOM 1145 N N . VAL A 1 155 ? -14.118 5.904 7.863 1.00 95.56 155 VAL A N 1
ATOM 1146 C CA . VAL A 1 155 ? -14.992 5.344 8.892 1.00 95.56 155 VAL A CA 1
ATOM 1147 C C . VAL A 1 155 ? -16.409 5.864 8.699 1.00 95.56 155 VAL A C 1
ATOM 1149 O O . VAL A 1 155 ? -16.663 7.065 8.704 1.00 95.56 155 VAL A O 1
ATOM 1152 N N . THR A 1 156 ? -17.366 4.954 8.546 1.00 94.75 156 THR A N 1
ATOM 1153 C CA . THR A 1 156 ? -18.785 5.293 8.387 1.00 94.75 156 THR A CA 1
ATOM 1154 C C . THR A 1 156 ? -19.617 4.681 9.504 1.00 94.75 156 THR A C 1
ATOM 1156 O O . THR A 1 156 ? -19.279 3.639 10.067 1.00 94.75 156 THR A O 1
ATOM 1159 N N . ARG A 1 157 ? -20.715 5.346 9.867 1.00 88.62 157 ARG A N 1
ATOM 1160 C CA . ARG A 1 157 ? -21.667 4.828 10.851 1.00 88.62 157 ARG A CA 1
ATOM 1161 C C . ARG A 1 157 ? -22.856 4.224 10.115 1.00 88.62 157 ARG A C 1
ATOM 1163 O O . ARG A 1 157 ? -23.558 4.932 9.404 1.00 88.62 157 ARG A O 1
ATOM 1170 N N . ILE A 1 158 ? -23.079 2.928 10.306 1.00 82.50 158 ILE A N 1
ATOM 1171 C CA . ILE A 1 158 ? -24.196 2.178 9.726 1.00 82.50 158 ILE A CA 1
ATOM 1172 C C . ILE A 1 158 ? -25.100 1.760 10.890 1.00 82.50 158 ILE A C 1
ATOM 1174 O O . ILE A 1 158 ? -24.844 0.786 11.605 1.00 82.50 158 ILE A O 1
ATOM 1178 N N . GLY A 1 159 ? -26.120 2.578 11.162 1.00 82.56 159 GLY A N 1
ATOM 1179 C CA . GLY A 1 159 ? -26.984 2.432 12.335 1.00 82.56 159 GLY A CA 1
ATOM 1180 C C . GLY A 1 159 ? -26.202 2.521 13.654 1.00 82.56 159 GLY A C 1
ATOM 1181 O O . GLY A 1 159 ? -25.647 3.564 14.008 1.00 82.56 159 GLY A O 1
ATOM 1182 N N . ARG A 1 160 ? -26.159 1.412 14.406 1.00 78.12 160 ARG A N 1
ATOM 1183 C CA . ARG A 1 160 ? -25.401 1.304 15.669 1.00 78.12 160 ARG A CA 1
ATOM 1184 C C . ARG A 1 160 ? -23.960 0.816 15.488 1.00 78.12 160 ARG A C 1
ATOM 1186 O O . ARG A 1 160 ? -23.215 0.809 16.464 1.00 78.12 160 ARG A O 1
ATOM 1193 N N . ARG A 1 161 ? -23.566 0.396 14.282 1.00 80.88 161 ARG A N 1
ATOM 1194 C CA . ARG A 1 161 ? -22.237 -0.163 14.002 1.00 80.88 161 ARG A CA 1
ATOM 1195 C C . ARG A 1 161 ? -21.350 0.842 13.273 1.00 80.88 161 ARG A C 1
ATOM 1197 O O . ARG A 1 161 ? -21.825 1.743 12.585 1.00 80.88 161 ARG A O 1
ATOM 1204 N N . THR A 1 162 ? -20.049 0.654 13.435 1.00 86.81 162 THR A N 1
ATOM 1205 C CA . THR A 1 162 ? -19.007 1.402 12.733 1.00 86.81 162 THR A CA 1
ATOM 1206 C C . THR A 1 162 ? -18.450 0.513 11.632 1.00 86.81 162 THR A C 1
ATOM 1208 O O . THR A 1 162 ? -18.013 -0.595 11.932 1.00 86.81 162 THR A O 1
ATOM 1211 N N . ALA A 1 163 ? -18.465 0.974 10.388 1.00 93.38 163 ALA A N 1
ATOM 1212 C CA . ALA A 1 163 ? -17.792 0.325 9.272 1.00 93.38 163 ALA A CA 1
ATOM 1213 C C . ALA A 1 163 ? -16.484 1.054 8.956 1.00 93.38 163 ALA A C 1
ATOM 1215 O O . ALA A 1 163 ? -16.406 2.280 9.068 1.00 93.38 163 ALA A O 1
ATOM 1216 N N . VAL A 1 164 ? -15.464 0.288 8.586 1.00 96.62 164 VAL A N 1
ATOM 1217 C CA . VAL A 1 164 ? -14.125 0.784 8.251 1.00 96.62 164 VAL A CA 1
ATOM 1218 C C . VAL A 1 164 ? -13.766 0.247 6.876 1.00 96.62 164 VAL A C 1
ATOM 1220 O O . VAL A 1 164 ? -13.900 -0.951 6.629 1.00 96.62 164 VAL A O 1
ATOM 1223 N N . GLU A 1 165 ? -13.337 1.132 5.986 1.00 97.81 165 GLU A N 1
ATOM 1224 C CA . GLU A 1 165 ? -13.061 0.824 4.584 1.00 97.81 165 GLU A CA 1
ATOM 1225 C C . GLU A 1 165 ? -11.730 1.440 4.153 1.00 97.81 165 GLU A C 1
ATOM 1227 O O . GLU A 1 165 ? -11.441 2.581 4.510 1.00 97.81 165 GLU A O 1
ATOM 1232 N N . LEU A 1 166 ? -10.924 0.702 3.390 1.00 98.25 166 LEU A N 1
ATOM 1233 C CA . LEU A 1 166 ? -9.704 1.224 2.777 1.00 98.25 166 LEU A CA 1
ATOM 1234 C C . LEU A 1 166 ? -10.058 2.273 1.716 1.00 98.25 166 LEU A C 1
ATOM 1236 O O . LEU A 1 166 ? -10.876 2.028 0.828 1.00 98.25 166 LEU A O 1
ATOM 1240 N N . THR A 1 167 ? -9.394 3.425 1.766 1.00 98.00 167 THR A N 1
ATOM 1241 C CA . THR A 1 167 ? -9.392 4.382 0.649 1.00 98.00 167 THR A CA 1
ATOM 1242 C C . THR A 1 167 ? -8.524 3.846 -0.500 1.00 98.00 167 THR A C 1
ATOM 1244 O O . THR A 1 167 ? -7.799 2.873 -0.294 1.00 98.00 167 THR A O 1
ATOM 1247 N N . PRO A 1 168 ? -8.510 4.472 -1.693 1.00 95.69 168 PRO A N 1
ATOM 1248 C CA . PRO A 1 168 ? -7.562 4.092 -2.747 1.00 95.69 168 PRO A CA 1
ATOM 1249 C C . PRO A 1 168 ? -6.096 4.112 -2.278 1.00 95.69 168 PRO A C 1
ATOM 1251 O O . PRO A 1 168 ? -5.346 3.174 -2.529 1.00 95.69 168 PRO A O 1
ATOM 1254 N N . LEU A 1 169 ? -5.706 5.128 -1.498 1.00 95.31 169 LEU A N 1
ATOM 1255 C CA . LEU A 1 169 ? -4.373 5.197 -0.893 1.00 95.31 169 LEU A CA 1
ATOM 1256 C C . LEU A 1 169 ? -4.139 4.047 0.102 1.00 95.31 169 LEU A C 1
ATOM 1258 O O . LEU A 1 169 ? -3.081 3.421 0.096 1.00 95.31 169 LEU A O 1
ATOM 1262 N N . GLY A 1 170 ? -5.136 3.747 0.940 1.00 97.00 170 GLY A N 1
ATOM 1263 C CA . GLY A 1 170 ? -5.095 2.619 1.867 1.00 97.00 170 GLY A CA 1
ATOM 1264 C C . GLY A 1 170 ? -4.971 1.273 1.168 1.00 97.00 170 GLY A C 1
ATOM 1265 O O . GLY A 1 170 ? -4.196 0.439 1.619 1.00 97.00 170 GLY A O 1
ATOM 1266 N N . ARG A 1 171 ? -5.690 1.068 0.059 1.00 96.75 171 ARG A N 1
ATOM 1267 C CA . ARG A 1 171 ? -5.615 -0.149 -0.759 1.00 96.75 171 ARG A CA 1
ATOM 1268 C C . ARG A 1 171 ? -4.233 -0.326 -1.360 1.00 96.75 171 ARG A C 1
ATOM 1270 O O . ARG A 1 171 ? -3.672 -1.403 -1.220 1.00 96.75 171 ARG A O 1
ATOM 1277 N N . LEU A 1 172 ? -3.660 0.729 -1.932 1.00 95.69 172 LEU A N 1
ATOM 1278 C CA . LEU A 1 172 ? -2.312 0.696 -2.494 1.00 95.69 172 LEU A CA 1
ATOM 1279 C C . LEU A 1 172 ? -1.251 0.325 -1.445 1.00 95.69 172 LEU A C 1
ATOM 1281 O O . LEU A 1 172 ? -0.419 -0.546 -1.689 1.00 95.69 172 LEU A O 1
ATOM 1285 N N . VAL A 1 173 ? -1.292 0.948 -0.261 1.00 95.81 173 VAL A N 1
ATOM 1286 C CA . VAL A 1 173 ? -0.354 0.621 0.827 1.00 95.81 173 VAL A CA 1
ATOM 1287 C C . VAL A 1 173 ? -0.609 -0.773 1.387 1.00 95.81 173 VAL A C 1
ATOM 1289 O O . VAL A 1 173 ? 0.338 -1.515 1.618 1.00 95.81 173 VAL A O 1
ATOM 1292 N N . ALA A 1 174 ? -1.867 -1.164 1.583 1.00 96.50 174 ALA A N 1
ATOM 1293 C CA . ALA A 1 174 ? -2.190 -2.491 2.087 1.00 96.50 174 ALA A CA 1
ATOM 1294 C C . ALA A 1 174 ? -1.770 -3.591 1.098 1.00 96.50 174 ALA A C 1
ATOM 1296 O O . ALA A 1 174 ? -1.195 -4.592 1.508 1.00 96.50 174 ALA A O 1
ATOM 1297 N N . ALA A 1 175 ? -1.948 -3.368 -0.205 1.00 95.06 175 ALA A N 1
ATOM 1298 C CA . ALA A 1 175 ? -1.458 -4.248 -1.259 1.00 95.06 175 ALA A CA 1
ATOM 1299 C C . ALA A 1 175 ? 0.075 -4.291 -1.337 1.00 95.06 175 ALA A C 1
ATOM 1301 O O . ALA A 1 175 ? 0.622 -5.208 -1.929 1.00 95.06 175 ALA A O 1
ATOM 1302 N N . SER A 1 176 ? 0.813 -3.346 -0.749 1.00 93.19 176 SER A N 1
ATOM 1303 C CA . SER A 1 176 ? 2.277 -3.423 -0.708 1.00 93.19 176 SER A CA 1
ATOM 1304 C C . SER A 1 176 ? 2.808 -4.223 0.492 1.00 93.19 176 SER A C 1
ATOM 1306 O O . SER A 1 176 ? 3.993 -4.549 0.516 1.00 93.19 176 SER A O 1
ATOM 1308 N N . ILE A 1 177 ? 1.952 -4.603 1.452 1.00 90.56 177 ILE A N 1
ATOM 1309 C CA . ILE A 1 177 ? 2.343 -5.311 2.691 1.00 90.56 177 ILE A CA 1
ATOM 1310 C C . ILE A 1 177 ? 1.554 -6.593 2.992 1.00 90.56 177 ILE A C 1
ATOM 1312 O O . ILE A 1 177 ? 2.040 -7.412 3.767 1.00 90.56 177 ILE A O 1
ATOM 1316 N N . GLY A 1 178 ? 0.331 -6.720 2.470 1.00 73.81 178 GLY A N 1
ATOM 1317 C CA . GLY A 1 178 ? -0.654 -7.720 2.898 1.00 73.81 178 GLY A CA 1
ATOM 1318 C C . GLY A 1 178 ? -0.596 -9.060 2.188 1.00 73.81 178 GLY A C 1
ATOM 1319 O O . GLY A 1 178 ? 0.352 -9.324 1.414 1.00 73.81 178 GLY A O 1
#

Foldseek 3Di:
DVVQVVVQVVVCVVVVHRDDDDDDDPPLALLSLLLVVLVVCVVCPPVDPADEAECAVDDPSNSVSRQLSCLLQQHWYWHQDPNDTDTDDHHNNHLCPQPDPLLLQLLLQCVVVVFKDKACPSVCVSSVDDSVVVCCQQCPDPVGHHCVNSQQWDWDDDDPIIMIGGDSSSSSNSSNRD

Mean predicted aligned error: 5.39 Å

Secondary structure (DSSP, 8-state):
-HHHHHHHHHHHHHHTS--------TT--HHHHHHHHHHHHHHHTTT-S---EE-TTS-HHHHHHHHHHHHHHT--EEEEETTEEEEE---TTGGGTT--HHHHHHHHHHHHTTTEEESSHHHHHHH---HHHHHHHHHB-SSSB-TTTTTSEEEEEETTEEEEEE-HHHHHHHHHH-